Protein AF-A0A846U8Y9-F1 (afdb_monomer_lite)

pLDDT: mean 70.78, std 15.56, range [31.48, 91.31]

Radius of gyration: 23.58 Å; chains: 1; bounding box: 47×94×52 Å

Secondary structure (DSSP, 8-state):
--------------------------THHHHHHHHHHHHHHHHT-EEEEEEEESS-HHHHHHHHHHHHHHPBPTTSSBHHHHHHHHTHHHHHTTT---TTEEEEEEEEPP-TTS-S-HHHHHHT-TT-HHHHHHHHHHHHHHHH-SS-----S-TT-EEP---TT--TT-S--SS-EEEEEETTEEEEEEES-S-TTS-HHHHHHHHHHHHHHHHHTT-

Organism: NCBI:txid1276218

Foldseek 3Di:
DDDDDDDDDPPPPPPPPPPPVVDPQVQVLLVVVLVQLVCLQVPQAKEKEKQFEPPDLVLVLLVLLVCQQQDQDPVRDGPLVVVCVVCVVVVVVLVDDHVRYHYYYRYDDDDPPDDPDRQCRVVPDPSNPNSVVVQCVQVCCVQVPDQEDEFDFAPQWHAQDQDNPPDPVRGQRDDTKMWMHHSSHTQYITDGDDDSPDHSVVSNVSVSRRHVVSVSVVD

Sequence (219 aa):
MRKLVKLMTITTLAATTALQVTACKDDSQFESFMNDVSSSANNNTAFFGFLGTADDEIASALQASLDLFNQPQPDGKSQWQNWVDEHEKMLANEKLNLNNIYLRYYQGPYHQDKPSDPIDSFWNDKNISWQKNIFNWVYNRTTNNDQYKIPKGVPGVTEINPKKDGSDNDMFTKLPIVFIVSKGKLITAGENWLPATSSVTEQFDAIAQFVLDNLLLVN

Structure (mmCIF, N/CA/C/O backbone):
data_AF-A0A846U8Y9-F1
#
_entry.id   AF-A0A846U8Y9-F1
#
loop_
_atom_site.group_PDB
_atom_site.id
_atom_site.type_symbol
_atom_site.label_atom_id
_atom_site.label_alt_id
_atom_site.label_comp_id
_atom_site.label_asym_id
_atom_site.label_entity_id
_atom_site.label_seq_id
_atom_site.pdbx_PDB_ins_code
_atom_site.Cartn_x
_atom_site.Cartn_y
_atom_site.Cartn_z
_atom_site.occupancy
_atom_site.B_iso_or_equiv
_atom_site.auth_seq_id
_atom_site.auth_comp_id
_atom_site.auth_asym_id
_atom_site.auth_atom_id
_atom_site.pdbx_PDB_model_num
ATOM 1 N N . MET A 1 1 ? 27.035 -77.364 4.095 1.00 38.69 1 MET A N 1
ATOM 2 C CA . MET A 1 1 ? 26.372 -77.028 2.814 1.00 38.69 1 MET A CA 1
ATOM 3 C C . MET A 1 1 ? 26.867 -75.668 2.346 1.00 38.69 1 MET A C 1
ATOM 5 O O . MET A 1 1 ? 26.952 -74.750 3.151 1.00 38.69 1 MET A O 1
ATOM 9 N N . ARG A 1 2 ? 27.315 -75.601 1.088 1.00 37.69 2 ARG A N 1
ATOM 10 C CA . ARG A 1 2 ? 28.041 -74.478 0.474 1.00 37.69 2 ARG A CA 1
ATOM 11 C C . ARG A 1 2 ? 27.139 -73.243 0.341 1.00 37.69 2 ARG A C 1
ATOM 13 O O . ARG A 1 2 ? 26.059 -73.346 -0.228 1.00 37.69 2 ARG A O 1
ATOM 20 N N . LYS A 1 3 ? 27.601 -72.088 0.834 1.00 35.44 3 LYS A N 1
ATOM 21 C CA . LYS A 1 3 ? 26.995 -70.777 0.564 1.00 35.44 3 LYS A CA 1
ATOM 22 C C . LYS A 1 3 ? 27.461 -70.300 -0.810 1.00 35.44 3 LYS A C 1
ATOM 24 O O . LYS A 1 3 ? 28.651 -70.086 -1.016 1.00 35.44 3 LYS A O 1
ATOM 29 N N . LEU A 1 4 ? 26.522 -70.154 -1.734 1.00 41.50 4 LEU A N 1
ATOM 30 C CA . LEU A 1 4 ? 26.725 -69.549 -3.045 1.00 41.50 4 LEU A CA 1
ATOM 31 C C . LEU A 1 4 ? 25.451 -68.771 -3.368 1.00 41.50 4 LEU A C 1
ATOM 33 O O . LEU A 1 4 ? 24.485 -69.329 -3.875 1.00 41.50 4 LEU A O 1
ATOM 37 N N . VAL A 1 5 ? 25.439 -67.485 -3.029 1.00 40.72 5 VAL A N 1
ATOM 38 C CA . VAL A 1 5 ? 24.484 -66.534 -3.599 1.00 40.72 5 VAL A CA 1
ATOM 39 C C . VAL A 1 5 ? 25.316 -65.393 -4.156 1.00 40.72 5 VAL A C 1
ATOM 41 O O . VAL A 1 5 ? 25.966 -64.654 -3.419 1.00 40.72 5 VAL A O 1
ATOM 44 N N . LYS A 1 6 ? 25.362 -65.341 -5.487 1.00 35.56 6 LYS A N 1
ATOM 45 C CA . LYS A 1 6 ? 25.958 -64.262 -6.269 1.00 35.56 6 LYS A CA 1
ATOM 46 C C . LYS A 1 6 ? 25.202 -62.973 -5.943 1.00 35.56 6 LYS A C 1
ATOM 48 O O . LYS A 1 6 ? 24.005 -62.890 -6.200 1.00 35.56 6 LYS A O 1
ATOM 53 N N . LEU A 1 7 ? 25.902 -61.992 -5.383 1.00 32.12 7 LEU A N 1
ATOM 54 C CA . LEU A 1 7 ? 25.408 -60.629 -5.239 1.00 32.12 7 LEU A CA 1
ATOM 55 C C . LEU A 1 7 ? 25.420 -60.006 -6.644 1.00 32.12 7 LEU A C 1
ATOM 57 O O . LEU A 1 7 ? 26.486 -59.699 -7.172 1.00 32.12 7 LEU A O 1
ATOM 61 N N . MET A 1 8 ? 24.259 -59.918 -7.298 1.00 38.62 8 MET A N 1
ATOM 62 C CA . MET A 1 8 ? 24.136 -59.122 -8.517 1.00 38.62 8 MET A CA 1
ATOM 63 C C . MET A 1 8 ? 24.084 -57.652 -8.120 1.00 38.62 8 MET A C 1
ATOM 65 O O . MET A 1 8 ? 23.202 -57.217 -7.384 1.00 38.62 8 MET A O 1
ATOM 69 N N . THR A 1 9 ? 25.085 -56.927 -8.598 1.00 36.19 9 THR A N 1
ATOM 70 C CA . THR A 1 9 ? 25.244 -55.482 -8.545 1.00 36.19 9 THR A CA 1
ATOM 71 C C . THR A 1 9 ? 23.955 -54.812 -9.014 1.00 36.19 9 THR A C 1
ATOM 73 O O . THR A 1 9 ? 23.621 -54.862 -10.196 1.00 36.19 9 THR A O 1
ATOM 76 N N . ILE A 1 10 ? 23.222 -54.181 -8.097 1.00 38.12 10 ILE A N 1
ATOM 77 C CA . ILE A 1 10 ? 22.234 -53.174 -8.474 1.00 38.12 10 ILE A CA 1
ATOM 78 C C . ILE A 1 10 ? 23.065 -51.954 -8.853 1.00 38.12 10 ILE A C 1
ATOM 80 O O . ILE A 1 10 ? 23.532 -51.210 -7.994 1.00 38.12 10 ILE A O 1
ATOM 84 N N . THR A 1 11 ? 23.328 -51.789 -10.146 1.00 36.69 11 THR A N 1
ATOM 85 C CA . THR A 1 11 ? 23.732 -50.501 -10.702 1.00 36.69 11 THR A CA 1
ATOM 86 C C . THR A 1 11 ? 22.537 -49.577 -10.527 1.00 36.69 11 THR A C 1
ATOM 88 O O . THR A 1 11 ? 21.669 -49.473 -11.391 1.00 36.69 11 THR A O 1
ATOM 91 N N . THR A 1 12 ? 22.461 -48.930 -9.367 1.00 36.56 12 THR A N 1
ATOM 92 C CA . THR A 1 12 ? 21.645 -47.740 -9.192 1.00 36.56 12 THR A CA 1
ATOM 93 C C . THR A 1 12 ? 22.258 -46.701 -10.119 1.00 36.56 12 THR A C 1
ATOM 95 O O . THR A 1 12 ? 23.187 -45.987 -9.747 1.00 36.56 12 THR A O 1
ATOM 98 N N . LEU A 1 13 ? 21.794 -46.650 -11.370 1.00 34.50 13 LEU A N 1
ATOM 99 C CA . LEU A 1 13 ? 21.878 -45.411 -12.119 1.00 34.50 13 LEU A CA 1
ATOM 100 C C . LEU A 1 13 ? 21.059 -44.427 -11.299 1.00 34.50 13 LEU A C 1
ATOM 102 O O . LEU A 1 13 ? 19.830 -44.454 -11.315 1.00 34.50 13 LEU A O 1
ATOM 106 N N . ALA A 1 14 ? 21.768 -43.612 -10.520 1.00 34.97 14 ALA A N 1
ATOM 107 C CA . ALA A 1 14 ? 21.274 -42.325 -10.103 1.00 34.97 14 ALA A CA 1
ATOM 108 C C . ALA A 1 14 ? 20.816 -41.638 -11.388 1.00 34.97 14 ALA A C 1
ATOM 110 O O . ALA A 1 14 ? 21.621 -41.105 -12.150 1.00 34.97 14 ALA A O 1
ATOM 111 N N . ALA A 1 15 ? 19.518 -41.718 -11.663 1.00 32.34 15 ALA A N 1
ATOM 112 C CA . ALA A 1 15 ? 18.868 -40.777 -12.535 1.00 32.34 15 ALA A CA 1
ATOM 113 C C . ALA A 1 15 ? 18.930 -39.448 -11.782 1.00 32.34 15 ALA A C 1
ATOM 115 O O . ALA A 1 15 ? 17.985 -39.024 -11.126 1.00 32.34 15 ALA A O 1
ATOM 116 N N . THR A 1 16 ? 20.090 -38.799 -11.856 1.00 39.34 16 THR A N 1
ATOM 117 C CA . THR A 1 16 ? 20.198 -37.352 -11.837 1.00 39.34 16 THR A CA 1
ATOM 118 C C . THR A 1 16 ? 19.452 -36.867 -13.071 1.00 39.34 16 THR A C 1
ATOM 120 O O . THR A 1 16 ? 20.044 -36.434 -14.057 1.00 39.34 16 THR A O 1
ATOM 123 N N . THR A 1 17 ? 18.125 -36.975 -13.048 1.00 34.34 17 THR A N 1
ATOM 124 C CA . THR A 1 17 ? 17.310 -36.000 -13.743 1.00 34.34 17 THR A CA 1
ATOM 125 C C . THR A 1 17 ? 17.590 -34.728 -12.984 1.00 34.34 17 THR A C 1
ATOM 127 O O . THR A 1 17 ? 17.072 -34.516 -11.887 1.00 34.34 17 THR A O 1
ATOM 130 N N . ALA A 1 18 ? 18.532 -33.960 -13.529 1.00 34.19 18 ALA A N 1
ATOM 131 C CA . ALA A 1 18 ? 18.645 -32.550 -13.271 1.00 34.19 18 ALA A CA 1
ATOM 132 C C . ALA A 1 18 ? 17.214 -32.028 -13.194 1.00 34.19 18 ALA A C 1
ATOM 134 O O . ALA A 1 18 ? 16.515 -31.979 -14.210 1.00 34.19 18 ALA A O 1
ATOM 135 N N . LEU A 1 19 ? 16.759 -31.713 -11.976 1.00 31.48 19 LEU A N 1
ATOM 136 C CA . LEU A 1 19 ? 15.752 -30.691 -11.833 1.00 31.48 19 LEU A CA 1
ATOM 137 C C . LEU A 1 19 ? 16.373 -29.525 -12.587 1.00 31.48 19 LEU A C 1
ATOM 139 O O . LEU A 1 19 ? 17.306 -28.875 -12.117 1.00 31.48 19 LEU A O 1
ATOM 143 N N . GLN A 1 20 ? 15.891 -29.319 -13.803 1.00 32.81 20 GLN A N 1
ATOM 144 C CA . GLN A 1 20 ? 15.740 -27.995 -14.337 1.00 32.81 20 GLN A CA 1
ATOM 145 C C . GLN A 1 20 ? 14.929 -27.241 -13.283 1.00 32.81 20 GLN A C 1
ATOM 147 O O . GLN A 1 20 ? 13.712 -27.123 -13.363 1.00 32.81 20 GLN A O 1
ATOM 152 N N . VAL A 1 21 ? 15.631 -26.746 -12.259 1.00 33.88 21 VAL A N 1
ATOM 153 C CA . VAL A 1 21 ? 15.264 -25.584 -11.457 1.00 33.88 21 VAL A CA 1
ATOM 154 C C . VAL A 1 21 ? 15.376 -24.398 -12.412 1.00 33.88 21 VAL A C 1
ATOM 156 O O . VAL A 1 21 ? 16.194 -23.498 -12.273 1.00 33.88 21 VAL A O 1
ATOM 159 N N . THR A 1 22 ? 14.624 -24.463 -13.503 1.00 36.34 22 THR A N 1
ATOM 160 C CA . THR A 1 22 ? 14.439 -23.373 -14.431 1.00 36.34 22 THR A CA 1
ATOM 161 C C . THR A 1 22 ? 13.186 -22.697 -13.916 1.00 36.34 22 THR A C 1
ATOM 163 O O . THR A 1 22 ? 12.077 -23.089 -14.250 1.00 36.34 22 THR A O 1
ATOM 166 N N . ALA A 1 23 ? 13.400 -21.737 -13.016 1.00 36.69 23 ALA A N 1
ATOM 167 C CA . ALA A 1 23 ? 12.388 -20.817 -12.523 1.00 36.69 23 ALA A CA 1
ATOM 168 C C . ALA A 1 23 ? 11.157 -21.477 -11.865 1.00 36.69 23 ALA A C 1
ATOM 170 O O . ALA A 1 23 ? 10.036 -21.320 -12.344 1.00 36.69 23 ALA A O 1
ATOM 171 N N . CYS A 1 24 ? 11.323 -22.045 -10.663 1.00 41.44 24 CYS A N 1
ATOM 172 C CA . CYS A 1 24 ? 10.328 -21.738 -9.629 1.00 41.44 24 CYS A CA 1
ATOM 173 C C . CYS A 1 24 ? 10.484 -20.248 -9.320 1.00 41.44 24 CYS A C 1
ATOM 175 O O . CYS A 1 24 ? 11.205 -19.844 -8.414 1.00 41.44 24 CYS A O 1
ATOM 177 N N . LYS A 1 25 ? 9.897 -19.434 -10.189 1.00 55.31 25 LYS A N 1
ATOM 178 C CA . LYS A 1 25 ? 9.503 -18.072 -9.892 1.00 55.31 25 LYS A CA 1
ATOM 179 C C . LYS A 1 25 ? 8.621 -18.175 -8.651 1.00 55.31 25 LYS A C 1
ATOM 181 O O . LYS A 1 25 ? 7.540 -18.744 -8.723 1.00 55.31 25 LYS A O 1
ATOM 186 N N . ASP A 1 26 ? 9.166 -17.808 -7.501 1.00 66.31 26 ASP A N 1
ATOM 187 C CA . ASP A 1 26 ? 8.462 -17.861 -6.226 1.00 66.31 26 ASP A CA 1
ATOM 188 C C . ASP A 1 26 ? 7.279 -16.885 -6.274 1.00 66.31 26 ASP A C 1
ATOM 190 O O . ASP A 1 26 ? 7.428 -15.690 -6.027 1.00 66.31 26 ASP A O 1
ATOM 194 N N . ASP A 1 27 ? 6.113 -17.386 -6.680 1.00 73.62 27 ASP A N 1
ATOM 195 C CA . ASP A 1 27 ? 4.889 -16.599 -6.828 1.00 73.62 27 ASP A CA 1
ATOM 196 C C . ASP A 1 27 ? 4.129 -16.453 -5.494 1.00 73.62 27 ASP A C 1
ATOM 198 O O . ASP A 1 27 ? 3.083 -15.803 -5.458 1.00 73.62 27 ASP A O 1
ATOM 202 N N . SER A 1 28 ? 4.660 -16.978 -4.380 1.00 80.38 28 SER A N 1
ATOM 203 C CA . SER A 1 28 ? 4.002 -16.956 -3.061 1.00 80.38 28 SER A CA 1
ATOM 204 C C . SER A 1 28 ? 3.635 -15.545 -2.593 1.00 80.38 28 SER A C 1
ATOM 206 O O . SER A 1 28 ? 2.594 -15.337 -1.970 1.00 80.38 28 SER A O 1
ATOM 208 N N . GLN A 1 29 ? 4.443 -14.546 -2.949 1.00 81.94 29 GLN A N 1
ATOM 209 C CA . GLN A 1 29 ? 4.166 -13.140 -2.657 1.00 81.94 29 GLN A CA 1
ATOM 210 C C . GLN A 1 29 ? 2.987 -12.595 -3.475 1.00 81.94 29 GLN A C 1
ATOM 212 O O . GLN A 1 29 ? 2.173 -11.832 -2.954 1.00 81.94 29 GLN A O 1
ATOM 217 N N . PHE A 1 30 ? 2.843 -13.014 -4.737 1.00 86.50 30 PHE A N 1
ATOM 218 C CA . PHE A 1 30 ? 1.677 -12.656 -5.548 1.00 86.50 30 PHE A CA 1
ATOM 219 C C . PHE A 1 30 ? 0.416 -13.380 -5.066 1.00 86.50 30 PHE A C 1
ATOM 221 O O . PHE A 1 30 ? -0.655 -12.778 -5.008 1.00 86.50 30 PHE A O 1
ATOM 228 N N . GLU A 1 31 ? 0.529 -14.645 -4.665 1.00 87.50 31 GLU A N 1
ATOM 229 C CA . GLU A 1 31 ? -0.577 -15.384 -4.048 1.00 87.50 31 GLU A CA 1
ATOM 230 C C . GLU A 1 31 ? -1.024 -14.726 -2.736 1.00 87.50 31 GLU A C 1
ATOM 232 O O . GLU A 1 31 ? -2.218 -14.519 -2.522 1.00 87.50 31 GLU A O 1
ATOM 237 N N . SER A 1 32 ? -0.072 -14.321 -1.890 1.00 87.88 32 SER A N 1
ATOM 238 C CA . SER A 1 32 ? -0.329 -13.555 -0.666 1.00 87.88 32 SER A CA 1
ATOM 239 C C . SER A 1 32 ? -1.060 -12.242 -0.964 1.00 87.88 32 SER A C 1
ATOM 241 O O . SER A 1 32 ? -2.107 -11.967 -0.380 1.00 87.88 32 SER A O 1
ATOM 243 N N . PHE A 1 33 ? -0.592 -11.487 -1.962 1.00 90.38 33 PHE A N 1
ATOM 244 C CA . PHE A 1 33 ? -1.270 -10.282 -2.441 1.00 90.38 33 PHE A CA 1
ATOM 245 C C . PHE A 1 33 ? -2.720 -10.557 -2.873 1.00 90.38 33 PHE A C 1
ATOM 247 O O . PHE A 1 33 ? -3.644 -9.860 -2.453 1.00 90.38 33 PHE A O 1
ATOM 254 N N . MET A 1 34 ? -2.959 -11.597 -3.672 1.00 91.31 34 MET A N 1
ATOM 255 C CA . MET A 1 34 ? -4.314 -11.946 -4.113 1.00 91.31 34 MET A CA 1
ATOM 256 C C . MET A 1 34 ? -5.212 -12.410 -2.957 1.00 91.31 34 MET A C 1
ATOM 258 O O . MET A 1 34 ? -6.424 -12.164 -2.983 1.00 91.31 34 MET A O 1
ATOM 262 N N . ASN A 1 35 ? -4.639 -13.026 -1.922 1.00 89.06 35 ASN A N 1
ATOM 263 C CA . ASN A 1 35 ? -5.350 -13.356 -0.689 1.00 89.06 35 ASN A CA 1
ATOM 264 C C . ASN A 1 35 ? -5.734 -12.099 0.100 1.00 89.06 35 ASN A C 1
ATOM 266 O O . ASN A 1 35 ? -6.864 -12.028 0.588 1.00 89.06 35 ASN A O 1
ATOM 270 N N . ASP A 1 36 ? -4.862 -11.091 0.183 1.00 88.25 36 ASP A N 1
ATOM 271 C CA . ASP A 1 36 ? -5.184 -9.797 0.801 1.00 88.25 36 ASP A CA 1
ATOM 272 C C . ASP A 1 36 ? -6.322 -9.090 0.033 1.00 88.25 36 ASP A C 1
ATOM 274 O O . ASP A 1 36 ? -7.305 -8.651 0.638 1.00 88.25 36 ASP A O 1
ATOM 278 N N . VAL A 1 37 ? -6.263 -9.067 -1.307 1.00 88.44 37 VAL A N 1
ATOM 279 C CA . VAL A 1 37 ? -7.332 -8.529 -2.179 1.00 88.44 37 VAL A CA 1
ATOM 280 C C . VAL A 1 37 ? -8.661 -9.247 -1.939 1.00 88.44 37 VAL A C 1
ATOM 282 O O . VAL A 1 37 ? -9.701 -8.608 -1.767 1.00 88.44 37 VAL A O 1
ATOM 285 N N . SER A 1 38 ? -8.645 -10.578 -1.900 1.00 87.94 38 SER A N 1
ATOM 286 C CA . SER A 1 38 ? -9.856 -11.383 -1.700 1.00 87.94 38 SER A CA 1
ATOM 287 C C . SER A 1 38 ? -10.423 -11.218 -0.289 1.00 87.94 38 SER A C 1
ATOM 289 O O . SER A 1 38 ? -11.635 -11.110 -0.104 1.00 87.94 38 SER A O 1
ATOM 291 N N . SER A 1 39 ? -9.555 -11.137 0.718 1.00 82.81 39 SER A N 1
ATOM 292 C CA . SER A 1 39 ? -9.948 -10.895 2.110 1.00 82.81 39 SER A CA 1
ATOM 293 C C . SER A 1 39 ? -10.591 -9.520 2.275 1.00 82.81 39 SER A C 1
ATOM 295 O O . SER A 1 39 ? -11.616 -9.403 2.945 1.00 82.81 39 SER A O 1
ATOM 297 N N . SER A 1 40 ? -10.052 -8.506 1.594 1.00 81.12 40 SER A N 1
ATOM 298 C CA . SER A 1 40 ? -10.632 -7.164 1.525 1.00 81.12 40 SER A CA 1
ATOM 299 C C . SER A 1 40 ? -12.057 -7.156 0.971 1.00 81.12 40 SER A C 1
ATOM 301 O O . SER A 1 40 ? -12.921 -6.451 1.496 1.00 81.12 40 SER A O 1
ATOM 303 N N . ALA A 1 41 ? -12.336 -7.972 -0.049 1.00 81.38 41 ALA A N 1
ATOM 304 C CA . ALA A 1 41 ? -13.680 -8.110 -0.608 1.00 81.38 41 ALA A CA 1
ATOM 305 C C . ALA A 1 41 ? -14.683 -8.697 0.396 1.00 81.38 41 ALA A C 1
ATOM 307 O O . ALA A 1 41 ? -15.824 -8.243 0.464 1.00 81.38 41 ALA A O 1
ATOM 308 N N . ASN A 1 42 ? -14.254 -9.684 1.182 1.00 78.81 42 ASN A N 1
ATOM 309 C CA . ASN A 1 42 ? -15.153 -10.494 2.005 1.00 78.81 42 ASN A CA 1
ATOM 310 C C . ASN A 1 42 ? -15.345 -9.958 3.430 1.00 78.81 42 ASN A C 1
ATOM 312 O O . ASN A 1 42 ? -16.398 -10.177 4.023 1.00 78.81 42 ASN A O 1
ATOM 316 N N . ASN A 1 43 ? -14.351 -9.254 3.981 1.00 71.31 43 ASN A N 1
ATOM 317 C CA . ASN A 1 43 ? -14.308 -8.913 5.408 1.00 71.31 43 ASN A CA 1
ATOM 318 C C . ASN A 1 43 ? -14.456 -7.412 5.696 1.00 71.31 43 ASN A C 1
ATOM 320 O O . ASN A 1 43 ? -14.242 -6.983 6.829 1.00 71.31 43 ASN A O 1
ATOM 324 N N . ASN A 1 44 ? -14.816 -6.605 4.688 1.00 69.00 44 ASN A N 1
ATOM 325 C CA . ASN A 1 44 ? -14.854 -5.140 4.787 1.00 69.00 44 ASN A CA 1
ATOM 326 C C . ASN A 1 44 ? -13.541 -4.574 5.365 1.00 69.00 44 ASN A C 1
ATOM 328 O O . ASN A 1 44 ? -13.544 -3.691 6.224 1.00 69.00 44 ASN A O 1
ATOM 332 N N . THR A 1 45 ? -12.421 -5.150 4.930 1.00 77.75 45 THR A N 1
ATOM 333 C CA . THR A 1 45 ? -11.076 -4.709 5.289 1.00 77.75 45 THR A CA 1
ATOM 334 C C . THR A 1 45 ? -10.484 -3.937 4.118 1.00 77.75 45 THR A C 1
ATOM 336 O O . THR A 1 45 ? -10.814 -4.181 2.953 1.00 77.75 45 THR A O 1
ATOM 339 N N . ALA A 1 46 ? -9.615 -2.985 4.417 1.00 82.06 46 ALA A N 1
ATOM 340 C CA . ALA A 1 46 ? -8.766 -2.356 3.421 1.00 82.06 46 ALA A CA 1
ATOM 341 C C . ALA A 1 46 ? -7.329 -2.794 3.670 1.00 82.06 46 ALA A C 1
ATOM 343 O O . ALA A 1 46 ? -6.959 -3.152 4.789 1.00 82.06 46 ALA A O 1
ATOM 344 N N . PHE A 1 47 ? -6.506 -2.762 2.634 1.00 85.06 47 PHE A N 1
ATOM 345 C CA . PHE A 1 47 ? -5.076 -2.807 2.850 1.00 85.06 47 PHE A CA 1
ATOM 346 C C . PHE A 1 47 ? -4.367 -1.746 2.033 1.00 85.06 47 PHE A C 1
ATOM 348 O O . PHE A 1 47 ? -4.785 -1.376 0.932 1.00 85.06 47 PHE A O 1
ATOM 355 N N . PHE A 1 48 ? -3.292 -1.253 2.621 1.00 84.19 48 PHE A N 1
ATOM 356 C CA . PHE A 1 48 ? -2.379 -0.317 2.015 1.00 84.19 48 PHE A CA 1
ATOM 357 C C . PHE A 1 48 ? -1.114 -1.072 1.627 1.00 84.19 48 PHE A C 1
ATOM 359 O O . PHE A 1 48 ? -0.478 -1.721 2.462 1.00 84.19 48 PHE A O 1
ATOM 366 N N . GLY A 1 49 ? -0.826 -1.051 0.333 1.00 86.50 49 GLY A N 1
ATOM 367 C CA . GLY A 1 49 ? 0.255 -1.787 -0.286 1.00 86.50 49 GLY A CA 1
ATOM 368 C C . GLY A 1 49 ? 1.329 -0.854 -0.818 1.00 86.50 49 GLY A C 1
ATOM 369 O O . GLY A 1 49 ? 1.042 0.204 -1.377 1.00 86.50 49 GLY A O 1
ATOM 370 N N . PHE A 1 50 ? 2.567 -1.301 -0.689 1.00 84.94 50 PHE A N 1
ATOM 371 C CA . PHE A 1 50 ? 3.731 -0.668 -1.286 1.00 84.94 50 PHE A CA 1
ATOM 372 C C . PHE A 1 50 ? 4.452 -1.661 -2.169 1.00 84.94 50 PHE A C 1
ATOM 374 O O . PHE A 1 50 ? 4.701 -2.793 -1.756 1.00 84.94 50 PHE A O 1
ATOM 381 N N . LEU A 1 51 ? 4.833 -1.215 -3.354 1.00 84.94 51 LEU A N 1
ATOM 382 C CA . LEU A 1 51 ? 5.677 -1.957 -4.269 1.00 84.94 51 LEU A CA 1
ATOM 383 C C . LEU A 1 51 ? 6.983 -1.181 -4.450 1.00 84.94 51 LEU A C 1
ATOM 385 O O . LEU A 1 51 ? 6.972 -0.051 -4.935 1.00 84.94 51 LEU A O 1
ATOM 389 N N . GLY A 1 52 ? 8.104 -1.776 -4.048 1.00 77.69 52 GLY A N 1
ATOM 390 C CA . GLY A 1 52 ? 9.407 -1.111 -4.055 1.00 77.69 52 GLY A CA 1
ATOM 391 C C . GLY A 1 52 ? 10.587 -2.081 -4.083 1.00 77.69 52 GLY A C 1
ATOM 392 O O . GLY A 1 52 ? 10.428 -3.306 -3.989 1.00 77.69 52 GLY A O 1
ATOM 393 N N . THR A 1 53 ? 11.785 -1.519 -4.232 1.00 70.50 53 THR A N 1
ATOM 394 C CA . THR A 1 53 ? 13.063 -2.235 -4.114 1.00 70.50 53 THR A CA 1
ATOM 395 C C . THR A 1 53 ? 13.594 -2.161 -2.686 1.00 70.50 53 THR A C 1
ATOM 397 O O . THR A 1 53 ? 13.229 -1.284 -1.911 1.00 70.50 53 THR A O 1
ATOM 400 N N . ALA A 1 54 ? 14.485 -3.089 -2.335 1.00 65.38 54 ALA A N 1
ATOM 401 C CA . ALA A 1 54 ? 15.196 -3.053 -1.061 1.00 65.38 54 ALA A CA 1
ATOM 402 C C . ALA A 1 54 ? 16.161 -1.870 -0.905 1.00 65.38 54 ALA A C 1
ATOM 404 O O . ALA A 1 54 ? 16.386 -1.411 0.208 1.00 65.38 54 ALA A O 1
ATOM 405 N N . ASP A 1 55 ? 16.706 -1.396 -2.021 1.00 65.31 55 ASP A N 1
ATOM 406 C CA . ASP A 1 55 ? 17.854 -0.487 -2.055 1.00 65.31 55 ASP A CA 1
ATOM 407 C C . ASP A 1 55 ? 17.465 0.976 -2.249 1.00 65.31 55 ASP A C 1
ATOM 409 O O . ASP A 1 55 ? 18.314 1.862 -2.303 1.00 65.31 55 ASP A O 1
ATOM 413 N N . ASP A 1 56 ? 16.171 1.236 -2.375 1.00 73.38 56 ASP A N 1
ATOM 414 C CA . ASP A 1 56 ? 15.655 2.585 -2.455 1.00 73.38 56 ASP A CA 1
ATOM 415 C C . ASP A 1 56 ? 15.513 3.158 -1.033 1.00 73.38 56 ASP A C 1
ATOM 417 O O . ASP A 1 56 ? 14.877 2.566 -0.155 1.00 73.38 56 ASP A O 1
ATOM 421 N N . GLU A 1 57 ? 16.156 4.303 -0.788 1.00 76.12 57 GLU A N 1
ATOM 422 C CA . GLU A 1 57 ? 16.156 4.966 0.522 1.00 76.12 57 GLU A CA 1
ATOM 423 C C . GLU A 1 57 ? 14.739 5.360 0.963 1.00 76.12 57 GLU A C 1
ATOM 425 O O . GLU A 1 57 ? 14.415 5.272 2.149 1.00 76.12 57 GLU A O 1
ATOM 430 N N . ILE A 1 58 ? 13.872 5.738 0.016 1.00 78.12 58 ILE A N 1
ATOM 431 C CA . ILE A 1 58 ? 12.465 6.053 0.289 1.00 78.12 58 ILE A CA 1
ATOM 432 C C . ILE A 1 58 ? 11.738 4.767 0.683 1.00 78.12 58 ILE A C 1
ATOM 434 O O . ILE A 1 58 ? 10.992 4.753 1.657 1.00 78.12 58 ILE A O 1
ATOM 438 N N . ALA A 1 59 ? 11.983 3.667 -0.023 1.00 78.31 59 ALA A N 1
ATOM 439 C CA . ALA A 1 59 ? 11.372 2.374 0.255 1.00 78.31 59 ALA A CA 1
ATOM 440 C C . ALA A 1 59 ? 11.796 1.809 1.628 1.00 78.31 59 ALA A C 1
ATOM 442 O O . ALA A 1 59 ? 10.963 1.293 2.376 1.00 78.31 59 ALA A O 1
ATOM 443 N N . SER A 1 60 ? 13.062 1.997 2.012 1.00 78.06 60 SER A N 1
ATOM 444 C CA . SER A 1 60 ? 13.566 1.675 3.355 1.00 78.06 60 SER A CA 1
ATOM 445 C C . SER A 1 60 ? 12.933 2.544 4.444 1.00 78.06 60 SER A C 1
ATOM 447 O O . SER A 1 60 ? 12.537 2.035 5.494 1.00 78.06 60 SER A O 1
ATOM 449 N N . ALA A 1 61 ? 12.810 3.851 4.207 1.00 79.31 61 ALA A N 1
ATOM 450 C CA . ALA A 1 61 ? 12.211 4.762 5.176 1.00 79.31 61 ALA A CA 1
ATOM 451 C C . ALA A 1 61 ? 10.705 4.500 5.359 1.00 79.31 61 ALA A C 1
ATOM 453 O O . ALA A 1 61 ? 10.221 4.463 6.490 1.00 79.31 61 ALA A O 1
ATOM 454 N N . LEU A 1 62 ? 9.997 4.183 4.273 1.00 79.81 62 LEU A N 1
ATOM 455 C CA . LEU A 1 62 ? 8.605 3.740 4.302 1.00 79.81 62 LEU A CA 1
ATOM 456 C C . LEU A 1 62 ? 8.425 2.455 5.105 1.00 79.81 62 LEU A C 1
ATOM 458 O O . LEU A 1 62 ? 7.493 2.367 5.903 1.00 79.81 62 LEU A O 1
ATOM 462 N N . GLN A 1 63 ? 9.318 1.477 4.934 1.00 80.56 63 GLN A N 1
ATOM 463 C CA . GLN A 1 63 ? 9.294 0.261 5.743 1.00 80.56 63 GLN A CA 1
ATOM 464 C C . GLN A 1 63 ? 9.478 0.583 7.232 1.00 80.56 63 GLN A C 1
ATOM 466 O O . GLN A 1 63 ? 8.710 0.096 8.057 1.00 80.56 63 GLN A O 1
ATOM 471 N N . ALA A 1 64 ? 10.427 1.453 7.585 1.00 82.38 64 ALA A N 1
ATOM 472 C CA . ALA A 1 64 ? 10.617 1.874 8.972 1.00 82.38 64 ALA A CA 1
ATOM 473 C C . ALA A 1 64 ? 9.372 2.585 9.538 1.00 82.38 64 ALA A C 1
ATOM 475 O O . ALA A 1 64 ? 8.982 2.340 10.681 1.00 82.38 64 ALA A O 1
ATOM 476 N N . SER A 1 65 ? 8.701 3.421 8.741 1.00 81.81 65 SER A N 1
ATOM 477 C CA . SER A 1 65 ? 7.433 4.045 9.134 1.00 81.81 65 SER A CA 1
ATOM 478 C C . SER A 1 65 ? 6.328 3.014 9.330 1.00 81.81 65 SER A C 1
ATOM 480 O O . SER A 1 65 ? 5.571 3.119 10.290 1.00 81.81 65 SER A O 1
ATOM 482 N N . LEU A 1 66 ? 6.242 1.987 8.483 1.00 79.00 66 LEU A N 1
ATOM 483 C CA . LEU A 1 66 ? 5.300 0.875 8.643 1.00 79.00 66 LEU A CA 1
ATOM 484 C C . LEU A 1 66 ? 5.566 0.028 9.888 1.00 79.00 66 LEU A C 1
ATOM 486 O O . LEU A 1 66 ? 4.628 -0.459 10.526 1.00 79.00 66 LEU A O 1
ATOM 490 N N . ASP A 1 67 ? 6.827 -0.155 10.250 1.00 82.69 67 ASP A N 1
ATOM 491 C CA . ASP A 1 67 ? 7.172 -0.838 11.491 1.00 82.69 67 ASP A CA 1
ATOM 492 C C . ASP A 1 67 ? 6.687 -0.016 12.693 1.00 82.69 67 ASP A C 1
ATOM 494 O O . ASP A 1 67 ? 6.090 -0.582 13.611 1.00 82.69 67 ASP A O 1
ATOM 498 N N . LEU A 1 68 ? 6.807 1.320 12.637 1.00 78.88 68 LEU A N 1
ATOM 499 C CA . LEU A 1 68 ? 6.189 2.215 13.623 1.00 78.88 68 LEU A CA 1
ATOM 500 C C . LEU A 1 68 ? 4.657 2.083 13.655 1.00 78.88 68 LEU A C 1
ATOM 502 O O . LEU A 1 68 ? 4.092 2.005 14.745 1.00 78.88 68 LEU A O 1
ATOM 506 N N . PHE A 1 69 ? 3.974 1.967 12.503 1.00 76.19 69 PHE A N 1
ATOM 507 C CA . PHE A 1 69 ? 2.515 1.731 12.457 1.00 76.19 69 PHE A CA 1
ATOM 508 C C . PHE A 1 69 ? 2.084 0.548 13.315 1.00 76.19 69 PHE A C 1
ATOM 510 O O . PHE A 1 69 ? 1.060 0.622 13.998 1.00 76.19 69 PHE A O 1
ATOM 517 N N . ASN A 1 70 ? 2.849 -0.539 13.255 1.00 73.75 70 ASN A N 1
ATOM 518 C CA . ASN A 1 70 ? 2.519 -1.796 13.913 1.00 73.75 70 ASN A CA 1
ATOM 519 C C . ASN A 1 70 ? 3.130 -1.916 15.316 1.00 73.75 70 ASN A C 1
ATOM 521 O O . ASN A 1 70 ? 2.817 -2.869 16.033 1.00 73.75 70 ASN A O 1
ATOM 525 N N . GLN A 1 71 ? 3.982 -0.972 15.727 1.00 77.94 71 GLN A N 1
ATOM 526 C CA . GLN A 1 71 ? 4.654 -1.034 17.014 1.00 77.94 71 GLN A CA 1
ATOM 527 C C . GLN A 1 71 ? 3.656 -0.795 18.161 1.00 77.94 71 GLN A C 1
ATOM 529 O O . GLN A 1 71 ? 2.976 0.238 18.180 1.00 77.94 71 GLN A O 1
ATOM 534 N N . PRO A 1 72 ? 3.575 -1.714 19.145 1.00 75.06 72 PRO A N 1
ATOM 535 C CA . PRO A 1 72 ? 2.777 -1.497 20.341 1.00 75.06 72 PRO A CA 1
ATOM 536 C C . PRO A 1 72 ? 3.388 -0.376 21.189 1.00 75.06 72 PRO A C 1
ATOM 538 O O . PRO A 1 72 ? 4.582 -0.378 21.498 1.00 75.06 72 PRO A O 1
ATOM 541 N N . GLN A 1 73 ? 2.545 0.572 21.568 1.00 79.19 73 GLN A N 1
ATOM 542 C CA . GLN A 1 73 ? 2.842 1.705 22.430 1.00 79.19 73 GLN A CA 1
ATOM 543 C C . GLN A 1 73 ? 2.618 1.325 23.906 1.00 79.19 73 GLN A C 1
ATOM 545 O O . GLN A 1 73 ? 2.020 0.284 24.201 1.00 79.19 73 GLN A O 1
ATOM 550 N N . PRO A 1 74 ? 3.109 2.128 24.872 1.00 80.38 74 PRO A N 1
ATOM 551 C CA . PRO A 1 74 ? 3.006 1.815 26.303 1.00 80.38 74 PRO A CA 1
ATOM 552 C C . PRO A 1 74 ? 1.575 1.617 26.828 1.00 80.38 74 PRO A C 1
ATOM 554 O O . PRO A 1 74 ? 1.377 0.965 27.851 1.00 80.38 74 PRO A O 1
ATOM 557 N N . ASP A 1 75 ? 0.583 2.170 26.138 1.00 78.69 75 ASP A N 1
ATOM 558 C CA . ASP A 1 75 ? -0.850 2.012 26.409 1.00 78.69 75 ASP A CA 1
ATOM 559 C C . ASP A 1 75 ? -1.449 0.714 25.826 1.00 78.69 75 ASP A C 1
ATOM 561 O O . ASP A 1 75 ? -2.644 0.455 25.981 1.00 78.69 75 ASP A O 1
ATOM 565 N N . GLY A 1 76 ? -0.628 -0.114 25.174 1.00 79.88 76 GLY A N 1
ATOM 566 C CA . GLY A 1 76 ? -1.024 -1.363 24.528 1.00 79.88 76 GLY A CA 1
ATOM 567 C C . GLY A 1 76 ? -1.672 -1.186 23.154 1.00 79.88 76 GLY A C 1
ATOM 568 O O . GLY A 1 76 ? -2.048 -2.186 22.541 1.00 79.88 76 GLY A O 1
ATOM 569 N N . LYS A 1 77 ? -1.805 0.048 22.657 1.00 80.38 77 LYS A N 1
ATOM 570 C CA . LYS A 1 77 ? -2.328 0.356 21.321 1.00 80.38 77 LYS A CA 1
ATOM 571 C C . LYS A 1 77 ? -1.192 0.441 20.310 1.00 80.38 77 LYS A C 1
ATOM 573 O O . LYS A 1 77 ? -0.043 0.652 20.673 1.00 80.38 77 LYS A O 1
ATOM 578 N N . SER A 1 78 ? -1.486 0.253 19.028 1.00 82.56 78 SER A N 1
ATOM 579 C CA . SER A 1 78 ? -0.501 0.553 17.986 1.00 82.56 78 SER A CA 1
ATOM 580 C C . SER A 1 78 ? -0.393 2.064 17.773 1.00 82.56 78 SER A C 1
ATOM 582 O O . SER A 1 78 ? -1.326 2.808 18.087 1.00 82.56 78 SER A O 1
ATOM 584 N N . GLN A 1 79 ? 0.714 2.534 17.194 1.00 81.62 79 GLN A N 1
ATOM 585 C CA . GLN A 1 79 ? 0.850 3.954 16.850 1.00 81.62 79 GLN A CA 1
ATOM 586 C C . GLN A 1 79 ? -0.241 4.413 15.871 1.00 81.62 79 GLN A C 1
ATOM 588 O O . GLN A 1 79 ? -0.752 5.521 15.995 1.00 81.62 79 GLN A O 1
ATOM 593 N N . TRP A 1 80 ? -0.667 3.527 14.964 1.00 80.38 80 TRP A N 1
ATOM 594 C CA . TRP A 1 80 ? -1.845 3.742 14.122 1.00 80.38 80 TRP A CA 1
ATOM 595 C C . TRP A 1 80 ? -3.110 4.002 14.932 1.00 80.38 80 TRP A C 1
ATOM 597 O O . 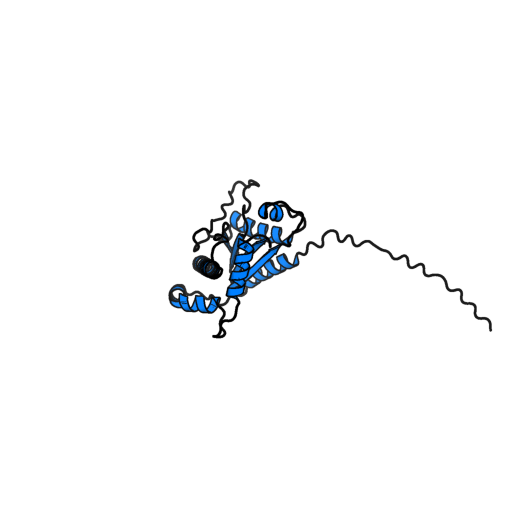TRP A 1 80 ? -3.829 4.955 14.655 1.00 80.38 80 TRP A O 1
ATOM 607 N N . GLN A 1 81 ? -3.389 3.168 15.933 1.00 79.00 81 GLN A N 1
ATOM 608 C CA . GLN A 1 81 ? -4.602 3.320 16.725 1.00 79.00 81 GLN A CA 1
ATOM 609 C C . GLN A 1 81 ? -4.582 4.626 17.521 1.00 79.00 81 GLN A C 1
ATOM 611 O O . GLN A 1 81 ? -5.601 5.302 17.597 1.00 79.00 81 GLN A O 1
ATOM 616 N N . ASN A 1 82 ? -3.423 5.019 18.049 1.00 82.25 82 ASN A N 1
ATOM 617 C CA . ASN A 1 82 ? -3.281 6.309 18.721 1.00 82.25 82 ASN A CA 1
ATOM 618 C C . ASN A 1 82 ? -3.500 7.475 17.756 1.00 82.25 82 ASN A C 1
ATOM 620 O O . ASN A 1 82 ? -4.238 8.399 18.0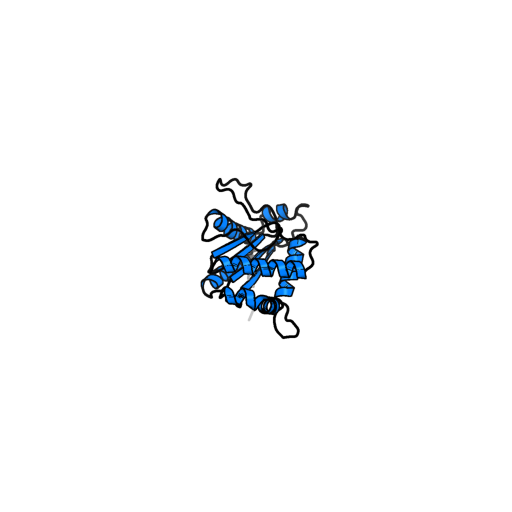83 1.00 82.25 82 ASN A O 1
ATOM 624 N N . TRP A 1 83 ? -2.959 7.393 16.541 1.00 83.81 83 TRP A N 1
ATOM 625 C CA . TRP A 1 83 ? -3.217 8.389 15.504 1.00 83.81 83 TRP A CA 1
ATOM 626 C C . TRP A 1 83 ? -4.708 8.459 15.135 1.00 83.81 83 TRP A C 1
ATOM 628 O O . TRP A 1 83 ? -5.274 9.547 15.048 1.00 83.81 83 TRP A O 1
ATOM 638 N N . VAL A 1 84 ? -5.376 7.312 14.973 1.00 78.81 84 VAL A N 1
ATOM 639 C CA . VAL A 1 84 ? -6.824 7.228 14.712 1.00 78.81 84 VAL A CA 1
ATOM 640 C C . VAL A 1 84 ? -7.620 7.892 15.835 1.00 78.81 84 VAL A C 1
ATOM 642 O O . VAL A 1 84 ? -8.528 8.670 15.549 1.00 78.81 84 VAL A O 1
ATOM 645 N N . ASP A 1 85 ? -7.265 7.629 17.091 1.00 79.56 85 ASP A N 1
ATOM 646 C CA . ASP A 1 85 ? -7.931 8.203 18.262 1.00 79.56 85 ASP A CA 1
ATOM 647 C C . ASP A 1 85 ? -7.725 9.728 18.341 1.00 79.56 85 ASP A C 1
ATOM 649 O O . ASP A 1 85 ? -8.666 10.478 18.605 1.00 79.56 85 ASP A O 1
ATOM 653 N N . GLU A 1 86 ? -6.519 10.219 18.046 1.00 82.06 86 GLU A N 1
ATOM 654 C CA . GLU A 1 86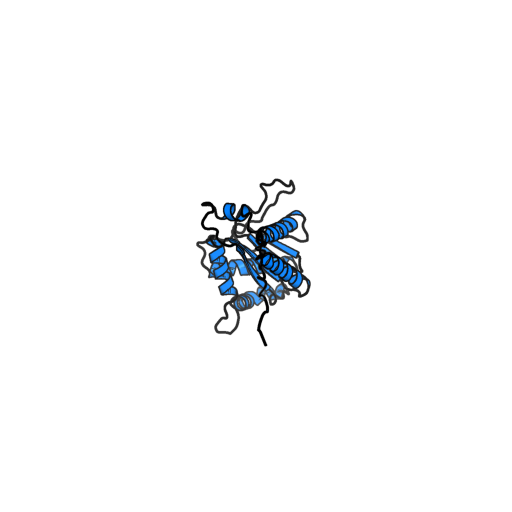 ? -6.223 11.658 17.970 1.00 82.06 86 GLU A CA 1
ATOM 655 C C . GLU A 1 86 ? -7.054 12.365 16.887 1.00 82.06 86 GLU A C 1
ATOM 657 O O . GLU A 1 86 ? -7.462 13.520 17.056 1.00 82.06 86 GLU A O 1
ATOM 662 N N . HIS A 1 87 ? -7.372 11.650 15.806 1.00 78.06 87 HIS A N 1
ATOM 663 C CA . HIS A 1 87 ? -8.147 12.151 14.674 1.00 78.06 87 HIS A CA 1
ATOM 664 C C . HIS A 1 87 ? -9.630 11.728 14.717 1.00 78.06 87 HIS A C 1
ATOM 666 O O . HIS A 1 87 ? -10.380 12.025 13.783 1.00 78.06 87 HIS A O 1
ATOM 672 N N . GLU A 1 88 ? -10.107 11.125 15.815 1.00 73.88 88 GLU A N 1
ATOM 673 C CA . GLU A 1 88 ? -11.452 10.535 15.950 1.00 73.88 88 GLU A CA 1
ATOM 674 C C . GLU A 1 88 ? -12.577 11.519 15.597 1.00 73.88 88 GLU A C 1
ATOM 676 O O . GLU A 1 88 ? -13.560 11.152 14.957 1.00 73.88 88 GLU A O 1
ATOM 681 N N . LYS A 1 89 ? -12.428 12.804 15.936 1.00 69.06 89 LYS A N 1
ATOM 682 C CA . LYS A 1 89 ? -13.428 13.839 15.611 1.00 69.06 89 LYS A CA 1
ATOM 683 C C . LYS A 1 89 ? -13.610 14.053 14.108 1.00 69.06 89 LYS A C 1
ATOM 685 O O . LYS A 1 89 ? -14.721 14.345 13.674 1.00 69.06 89 LYS A O 1
ATOM 690 N N . MET A 1 90 ? -12.538 13.931 13.328 1.00 68.50 90 MET A N 1
ATOM 691 C CA . MET A 1 90 ? -12.605 13.987 11.867 1.00 68.50 90 MET A CA 1
ATOM 692 C C . MET A 1 90 ? -13.295 12.728 11.327 1.00 68.50 90 MET A C 1
ATOM 694 O O . MET A 1 90 ? -14.165 12.823 10.467 1.00 68.50 90 MET A O 1
ATOM 698 N N . LEU A 1 91 ? -12.984 11.566 11.905 1.00 67.50 91 LEU A N 1
ATOM 699 C CA . LEU A 1 91 ? -13.521 10.262 11.500 1.00 67.50 91 LEU A CA 1
ATOM 700 C C . LEU A 1 91 ? -15.006 10.071 11.829 1.00 67.50 91 LEU A C 1
ATOM 702 O O . LEU A 1 91 ? -15.748 9.480 11.044 1.00 67.50 91 LEU A O 1
ATOM 706 N N . ALA A 1 92 ? -15.458 10.582 12.976 1.00 64.56 92 ALA A N 1
ATOM 707 C CA . ALA A 1 92 ? -16.832 10.444 13.454 1.00 64.56 92 ALA A CA 1
ATOM 708 C C . ALA A 1 92 ? -17.852 11.106 12.514 1.00 64.56 92 ALA A C 1
ATOM 710 O O . ALA A 1 92 ? -18.966 10.603 12.353 1.00 64.56 92 ALA A O 1
ATOM 711 N N . ASN A 1 93 ? -17.462 12.196 11.849 1.00 63.34 93 ASN A N 1
ATOM 712 C CA . ASN A 1 93 ? -18.304 12.871 10.861 1.00 63.34 93 ASN A CA 1
ATOM 713 C C . ASN A 1 93 ? -18.505 12.033 9.589 1.00 63.34 93 ASN A C 1
ATOM 715 O O . ASN A 1 93 ? -19.520 12.177 8.911 1.00 63.34 93 ASN A O 1
ATOM 719 N N . GLU A 1 94 ? -17.579 11.118 9.315 1.00 61.22 94 GLU A N 1
ATOM 720 C CA . GLU A 1 94 ? -17.476 10.373 8.060 1.00 61.22 94 GLU A CA 1
ATOM 721 C C . GLU A 1 94 ? -17.896 8.894 8.198 1.00 61.22 94 GLU A C 1
ATOM 723 O O . GLU A 1 94 ? -17.857 8.130 7.236 1.00 61.22 94 GLU A O 1
ATOM 728 N N . LYS A 1 95 ? -18.331 8.467 9.397 1.00 61.25 95 LYS A N 1
ATOM 729 C CA . LYS A 1 95 ? -18.840 7.108 9.697 1.00 61.25 95 LYS A CA 1
ATOM 730 C C . LYS A 1 95 ? -17.907 5.967 9.255 1.00 61.25 95 LYS A C 1
ATOM 732 O O . LYS A 1 95 ? -18.371 4.882 8.894 1.00 61.25 95 LYS A O 1
ATOM 737 N N . LEU A 1 96 ? -16.596 6.188 9.297 1.00 62.09 96 LEU A N 1
ATOM 738 C CA . LEU A 1 96 ? -15.614 5.178 8.913 1.00 62.09 96 LEU A CA 1
ATOM 739 C C . LEU A 1 96 ? -15.361 4.153 10.020 1.00 62.09 96 LEU A C 1
ATOM 741 O O . LEU A 1 96 ? -15.266 4.493 11.196 1.00 62.09 96 LEU A O 1
ATOM 745 N N . ASN A 1 97 ? -15.161 2.897 9.618 1.00 64.06 97 ASN A N 1
ATOM 746 C CA . ASN A 1 97 ? -14.596 1.861 10.477 1.00 64.06 97 ASN A CA 1
ATOM 747 C C . ASN A 1 97 ? -13.176 1.530 9.995 1.00 64.06 97 ASN A C 1
ATOM 749 O O . ASN A 1 97 ? -12.999 0.751 9.058 1.00 64.06 97 ASN A O 1
ATOM 753 N N . LEU A 1 98 ? -12.177 2.157 10.621 1.00 66.62 98 LEU A N 1
ATOM 754 C CA . LEU A 1 98 ? -10.754 2.015 10.284 1.00 66.62 98 LEU A CA 1
ATOM 755 C C . LEU A 1 98 ? -10.058 0.847 11.003 1.00 66.62 98 LEU A C 1
ATOM 757 O O . LEU A 1 98 ? -8.867 0.625 10.795 1.00 66.62 98 LEU A O 1
ATOM 761 N N . ASN A 1 99 ? -10.783 0.066 11.809 1.00 62.97 99 ASN A N 1
ATOM 762 C CA . ASN A 1 99 ? -10.200 -1.007 12.629 1.00 62.97 99 ASN A CA 1
ATOM 763 C C . ASN A 1 99 ? -9.663 -2.190 11.804 1.00 62.97 99 ASN A C 1
ATOM 765 O O . ASN A 1 99 ? -9.043 -3.100 12.344 1.00 62.97 99 ASN A O 1
ATOM 769 N N . ASN A 1 100 ? -9.906 -2.176 10.493 1.00 71.56 100 ASN A N 1
ATOM 770 C CA . ASN A 1 100 ? -9.651 -3.271 9.570 1.00 71.56 100 ASN A CA 1
ATOM 771 C C . ASN A 1 100 ? -8.736 -2.835 8.412 1.00 71.56 100 ASN A C 1
ATOM 773 O O . ASN A 1 100 ? -8.984 -3.188 7.256 1.00 71.56 100 ASN A O 1
ATOM 777 N N . ILE A 1 101 ? -7.710 -2.034 8.708 1.00 75.06 101 ILE A N 1
ATOM 778 C CA . ILE A 1 101 ? -6.682 -1.647 7.736 1.00 75.06 101 ILE A CA 1
ATOM 779 C C . ILE A 1 101 ? -5.420 -2.463 7.975 1.00 75.06 101 ILE A C 1
ATOM 781 O O . ILE A 1 101 ? -4.833 -2.420 9.053 1.00 75.06 101 ILE A O 1
ATOM 785 N N . TYR A 1 102 ? -4.995 -3.189 6.946 1.00 77.88 102 TYR A N 1
ATOM 786 C CA . TYR A 1 102 ? -3.738 -3.926 6.947 1.00 77.88 102 TYR A CA 1
ATOM 787 C C . TYR A 1 102 ? -2.685 -3.201 6.125 1.00 77.88 102 TYR A C 1
ATOM 789 O O . TYR A 1 102 ? -2.976 -2.610 5.091 1.00 77.88 102 TYR A O 1
ATOM 797 N N . LEU A 1 103 ? -1.438 -3.293 6.562 1.00 75.00 103 LEU A N 1
ATOM 798 C CA . LEU A 1 103 ? -0.305 -2.722 5.851 1.00 75.00 103 LEU A CA 1
ATOM 799 C C . LEU A 1 103 ? 0.513 -3.865 5.262 1.00 75.00 103 LEU A C 1
ATOM 801 O O . LEU A 1 103 ? 0.721 -4.898 5.914 1.00 75.00 103 LEU A O 1
ATOM 805 N N . ARG A 1 104 ? 0.923 -3.707 4.005 1.00 82.25 104 ARG A N 1
ATOM 806 C CA . ARG A 1 104 ? 1.675 -4.716 3.263 1.00 82.25 104 ARG A CA 1
ATOM 807 C C . ARG A 1 104 ? 2.804 -4.069 2.489 1.00 82.25 104 ARG A C 1
ATOM 809 O O . ARG A 1 104 ? 2.586 -3.168 1.681 1.00 82.25 104 ARG A O 1
ATOM 816 N N . TYR A 1 105 ? 4.003 -4.582 2.717 1.00 80.31 105 TYR A N 1
ATOM 817 C CA . TYR A 1 105 ? 5.178 -4.207 1.957 1.00 80.31 105 TYR A CA 1
ATOM 818 C C . TYR A 1 105 ? 5.571 -5.356 1.030 1.00 80.31 105 TYR A C 1
ATOM 820 O O . TYR A 1 105 ? 5.832 -6.471 1.481 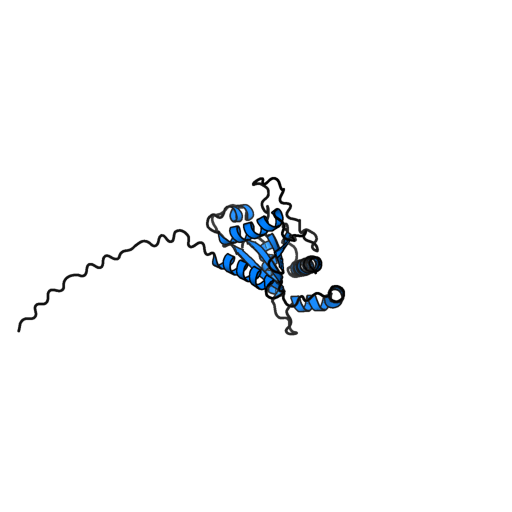1.00 80.31 105 TYR A O 1
ATOM 828 N N . TYR A 1 106 ? 5.568 -5.090 -0.275 1.00 80.56 106 TYR A N 1
ATOM 829 C CA . TYR A 1 106 ? 5.853 -6.059 -1.330 1.00 80.56 106 TYR A CA 1
ATOM 830 C C . TYR A 1 106 ? 7.234 -5.765 -1.934 1.00 80.56 106 TYR A C 1
ATOM 832 O O . TYR A 1 106 ? 7.360 -5.161 -3.003 1.00 80.56 106 TYR A O 1
ATOM 840 N N . GLN A 1 107 ? 8.280 -6.194 -1.227 1.00 74.69 107 GLN A N 1
ATOM 841 C CA . GLN A 1 107 ? 9.683 -5.908 -1.546 1.00 74.69 107 GLN A CA 1
ATOM 842 C C . GLN A 1 107 ? 10.346 -6.977 -2.416 1.00 74.69 107 GLN A C 1
ATOM 844 O O . GLN A 1 107 ? 10.162 -8.172 -2.194 1.00 74.69 107 GLN A O 1
ATOM 849 N N . GLY A 1 108 ? 11.185 -6.542 -3.356 1.00 67.00 108 GLY A N 1
ATOM 850 C CA . GLY A 1 108 ? 11.975 -7.421 -4.221 1.00 67.00 108 GLY A CA 1
ATOM 851 C C . GLY A 1 108 ? 13.381 -7.660 -3.673 1.00 67.00 108 GLY A C 1
ATOM 852 O O . GLY A 1 108 ? 13.911 -6.783 -2.984 1.00 67.00 108 GLY A O 1
ATOM 853 N N . PRO A 1 109 ? 14.015 -8.808 -3.975 1.00 57.38 109 PRO A N 1
ATOM 854 C CA . PRO A 1 109 ? 15.404 -9.045 -3.605 1.00 57.38 109 PRO A CA 1
ATOM 855 C C . PRO A 1 109 ? 16.352 -8.067 -4.313 1.00 57.38 109 PRO A C 1
ATOM 857 O O . PRO A 1 109 ? 16.159 -7.718 -5.478 1.00 57.38 109 PRO A O 1
ATOM 860 N N . TYR A 1 110 ? 17.414 -7.671 -3.612 1.00 52.06 110 TYR A N 1
ATOM 861 C CA . TYR A 1 110 ? 18.521 -6.930 -4.202 1.00 52.06 110 TYR A CA 1
ATOM 862 C C . TYR A 1 110 ? 19.405 -7.859 -5.036 1.00 52.06 110 TYR A C 1
ATOM 864 O O . TYR A 1 110 ? 19.911 -8.871 -4.541 1.00 52.06 110 TYR A O 1
ATOM 872 N N . HIS A 1 111 ? 19.628 -7.499 -6.298 1.00 54.75 111 HIS A N 1
ATOM 873 C CA . HIS A 1 111 ? 20.638 -8.134 -7.132 1.00 54.75 111 HIS A CA 1
ATOM 874 C C . HIS A 1 111 ? 21.855 -7.213 -7.211 1.00 54.75 111 HIS A C 1
ATOM 876 O O . HIS A 1 111 ? 21.816 -6.199 -7.903 1.00 54.75 111 HIS A O 1
ATOM 882 N N . GLN A 1 112 ? 22.935 -7.604 -6.526 1.00 51.06 112 GLN A N 1
ATOM 883 C CA . GLN A 1 112 ? 24.209 -6.869 -6.440 1.00 51.06 112 GLN A CA 1
ATOM 884 C C . GLN A 1 112 ? 24.831 -6.515 -7.806 1.00 51.06 112 GLN A C 1
ATOM 886 O O . GLN A 1 112 ? 25.666 -5.620 -7.882 1.00 51.06 112 GLN A O 1
ATOM 891 N N . ASP A 1 113 ? 24.412 -7.194 -8.879 1.00 53.75 113 ASP A N 1
ATOM 892 C CA . ASP A 1 113 ? 25.014 -7.109 -10.215 1.00 53.75 113 ASP A CA 1
ATOM 893 C C . ASP A 1 113 ? 24.235 -6.215 -11.205 1.00 53.75 113 ASP A C 1
ATOM 895 O O . ASP A 1 113 ? 24.448 -6.292 -12.419 1.00 53.75 113 ASP A O 1
ATOM 899 N N . LYS A 1 114 ? 23.285 -5.402 -10.730 1.00 52.56 114 LYS A N 1
ATOM 900 C CA . LYS A 1 114 ? 22.371 -4.609 -11.573 1.00 52.56 114 LYS A CA 1
ATOM 901 C C . LYS A 1 114 ? 22.603 -3.090 -11.456 1.00 52.56 114 LYS A C 1
ATOM 903 O O . LYS A 1 114 ? 23.300 -2.666 -10.542 1.00 52.56 114 LYS A O 1
ATOM 908 N N . PRO A 1 115 ? 22.148 -2.286 -12.444 1.00 52.69 115 PRO A N 1
ATOM 909 C CA . PRO A 1 115 ? 22.732 -0.977 -12.765 1.00 52.69 115 PRO A CA 1
ATOM 910 C C . PRO A 1 115 ? 22.585 0.061 -11.645 1.00 52.69 115 PRO A C 1
ATOM 912 O O . PRO A 1 115 ? 21.805 -0.117 -10.720 1.00 52.69 115 PRO A O 1
ATOM 915 N N . SER A 1 116 ? 23.293 1.189 -11.786 1.00 61.06 116 SER A N 1
ATOM 916 C CA . SER A 1 116 ? 23.255 2.349 -10.876 1.00 61.06 116 SER A CA 1
ATOM 917 C C . SER A 1 116 ? 21.868 2.967 -10.656 1.00 61.06 116 SER A C 1
ATOM 919 O O . SER A 1 116 ? 21.747 3.875 -9.840 1.00 61.06 116 SER A O 1
ATOM 921 N N . ASP A 1 117 ? 20.858 2.527 -11.410 1.00 69.81 117 ASP A N 1
ATOM 922 C CA . ASP A 1 117 ? 19.472 2.964 -11.295 1.00 69.81 117 ASP A CA 1
ATOM 923 C C . ASP A 1 117 ? 18.595 1.826 -10.715 1.00 69.81 117 ASP A C 1
ATOM 925 O O . ASP A 1 117 ? 18.345 0.816 -11.393 1.00 69.81 117 ASP A O 1
ATOM 929 N N . PRO A 1 118 ? 18.124 1.968 -9.460 1.00 66.56 118 PRO A N 1
ATOM 930 C CA . PRO A 1 118 ? 17.232 1.013 -8.805 1.00 66.56 118 PRO A CA 1
ATOM 931 C C . PRO A 1 118 ? 15.916 0.766 -9.555 1.00 66.56 118 PRO A C 1
ATOM 933 O O . PRO A 1 118 ? 15.386 -0.346 -9.502 1.00 66.56 118 PRO A O 1
ATOM 936 N N . ILE A 1 119 ? 15.397 1.769 -10.269 1.00 70.56 119 ILE A N 1
ATOM 937 C CA . ILE A 1 119 ? 14.128 1.688 -11.001 1.00 70.56 119 ILE A CA 1
ATOM 938 C C . ILE A 1 119 ? 14.300 0.783 -12.224 1.00 70.56 119 ILE A C 1
ATOM 940 O O . ILE A 1 119 ? 13.542 -0.173 -12.410 1.00 70.56 119 ILE A O 1
ATOM 944 N N . ASP A 1 120 ? 15.343 1.015 -13.020 1.00 69.50 120 ASP A N 1
ATOM 945 C CA . ASP A 1 120 ? 15.639 0.186 -14.192 1.00 69.50 120 ASP A CA 1
ATOM 946 C C . ASP A 1 120 ? 15.951 -1.261 -13.801 1.00 69.50 120 ASP A C 1
ATOM 948 O O . ASP A 1 120 ? 15.536 -2.197 -14.490 1.00 69.50 120 ASP A O 1
ATOM 952 N N . SER A 1 121 ? 16.668 -1.464 -12.693 1.00 67.19 121 SER A N 1
ATOM 953 C CA . SER A 1 121 ? 16.969 -2.796 -12.159 1.00 67.19 121 SER A CA 1
ATOM 954 C C . SER A 1 121 ? 15.699 -3.590 -11.839 1.00 67.19 121 SER A C 1
ATOM 956 O O . SER A 1 121 ? 15.585 -4.759 -12.231 1.00 67.19 121 SER A O 1
ATOM 958 N N . PHE A 1 122 ? 14.740 -2.932 -11.179 1.00 71.19 122 PHE A N 1
ATOM 959 C CA . PHE A 1 122 ? 13.454 -3.496 -10.788 1.00 71.19 122 PHE A CA 1
ATOM 960 C C . PHE A 1 122 ? 12.608 -3.894 -11.998 1.00 71.19 122 PHE A C 1
ATOM 962 O O . PHE A 1 122 ? 12.177 -5.043 -12.109 1.00 71.19 122 PHE A O 1
ATOM 969 N N . TRP A 1 123 ? 12.407 -2.975 -12.949 1.00 70.38 123 TRP A N 1
ATOM 970 C CA . TRP A 1 123 ? 11.537 -3.225 -14.104 1.00 70.38 123 TRP A CA 1
ATOM 971 C C . TRP A 1 123 ? 12.114 -4.241 -15.087 1.00 70.38 123 TRP A C 1
ATOM 973 O O . TRP A 1 123 ? 11.370 -5.008 -15.709 1.00 70.38 123 TRP A O 1
ATOM 983 N N . ASN A 1 124 ? 13.441 -4.288 -15.205 1.00 66.12 124 ASN A N 1
ATOM 984 C CA . ASN A 1 124 ? 14.131 -5.209 -16.102 1.00 66.12 124 ASN A CA 1
ATOM 985 C C . ASN A 1 124 ? 14.461 -6.557 -15.446 1.00 66.12 124 ASN A C 1
ATOM 987 O O . ASN A 1 124 ? 15.162 -7.386 -16.044 1.00 66.12 124 ASN A O 1
ATOM 991 N N . ASP A 1 125 ? 13.958 -6.824 -14.235 1.00 65.56 125 ASP A N 1
ATOM 992 C CA . ASP A 1 125 ? 14.170 -8.104 -13.582 1.00 65.56 125 ASP A CA 1
ATOM 993 C C . ASP A 1 125 ? 13.358 -9.250 -14.187 1.00 65.56 125 ASP A C 1
ATOM 995 O O . ASP A 1 125 ? 12.190 -9.481 -13.887 1.00 65.56 125 ASP A O 1
ATOM 999 N N . LYS A 1 126 ? 14.029 -10.041 -15.031 1.00 60.09 126 LYS A N 1
ATOM 1000 C CA . LYS A 1 126 ? 13.469 -11.260 -15.631 1.00 60.09 126 LYS A CA 1
ATOM 1001 C C . LYS A 1 126 ? 13.215 -12.379 -14.610 1.00 60.09 126 LYS A C 1
ATOM 1003 O O . LYS A 1 126 ? 12.453 -13.301 -14.923 1.00 60.09 126 LYS A O 1
ATOM 1008 N N . ASN A 1 127 ? 13.823 -12.302 -13.424 1.00 58.62 127 ASN A N 1
ATOM 1009 C CA . ASN A 1 127 ? 13.713 -13.297 -12.360 1.00 58.62 127 ASN A CA 1
ATOM 1010 C C . ASN A 1 127 ? 12.582 -12.996 -11.370 1.00 58.62 127 ASN A C 1
ATOM 1012 O O . ASN A 1 127 ? 12.159 -13.915 -10.672 1.00 58.62 127 ASN A O 1
ATOM 1016 N N . ILE A 1 128 ? 12.043 -11.773 -11.340 1.00 62.56 128 ILE A N 1
ATOM 1017 C CA . ILE A 1 128 ? 10.984 -11.396 -10.396 1.00 62.56 128 ILE A CA 1
ATOM 1018 C C . ILE A 1 128 ? 9.630 -11.325 -11.118 1.00 62.56 128 ILE A C 1
ATOM 1020 O O . ILE A 1 128 ? 9.208 -10.290 -11.629 1.00 62.56 128 ILE A O 1
ATOM 1024 N N . SER A 1 129 ? 8.922 -12.456 -11.184 1.00 70.19 129 SER A N 1
ATOM 1025 C CA . SER A 1 129 ? 7.576 -12.520 -11.783 1.00 70.19 129 SER A CA 1
ATOM 1026 C C . SER A 1 129 ? 6.506 -11.866 -10.928 1.00 70.19 129 SER A C 1
ATOM 1028 O O . SER A 1 129 ? 5.636 -11.180 -11.455 1.00 70.19 129 SER A O 1
ATOM 1030 N N . TRP A 1 130 ? 6.548 -12.085 -9.618 1.00 79.75 130 TRP A N 1
ATOM 1031 C CA . TRP A 1 130 ? 5.433 -11.767 -8.740 1.00 79.75 130 TRP A CA 1
ATOM 1032 C C . TRP A 1 130 ? 5.251 -10.251 -8.568 1.00 79.75 130 TRP A C 1
ATOM 1034 O O . TRP A 1 130 ? 4.122 -9.775 -8.636 1.00 79.75 130 TRP A O 1
ATOM 1044 N N . GLN A 1 131 ? 6.335 -9.468 -8.473 1.00 79.19 131 GLN A N 1
ATOM 1045 C CA . GLN A 1 131 ? 6.259 -7.998 -8.427 1.00 79.19 131 GLN A CA 1
ATOM 1046 C C . GLN A 1 131 ? 5.707 -7.424 -9.722 1.00 79.19 131 GLN A C 1
ATOM 1048 O O . GLN A 1 131 ? 4.839 -6.556 -9.691 1.00 79.19 131 GLN A O 1
ATOM 1053 N N . LYS A 1 132 ? 6.141 -7.971 -10.863 1.00 78.19 132 LYS A N 1
ATOM 1054 C CA . LYS A 1 132 ? 5.588 -7.618 -12.170 1.00 78.19 132 LYS A CA 1
ATOM 1055 C C . LYS A 1 132 ? 4.104 -7.986 -12.277 1.00 78.19 132 LYS A C 1
ATOM 1057 O O . LYS A 1 132 ? 3.340 -7.255 -12.897 1.00 78.19 132 LYS A O 1
ATOM 1062 N N . ASN A 1 133 ? 3.671 -9.079 -11.650 1.00 83.75 133 ASN A N 1
ATOM 1063 C CA . ASN A 1 133 ? 2.262 -9.470 -11.605 1.00 83.75 133 ASN A CA 1
ATOM 1064 C C . ASN A 1 133 ? 1.423 -8.524 -10.728 1.00 83.75 133 ASN A C 1
ATOM 1066 O O . ASN A 1 133 ? 0.343 -8.121 -11.161 1.00 83.75 133 ASN A O 1
ATOM 1070 N N . ILE A 1 134 ? 1.916 -8.117 -9.550 1.00 87.44 134 ILE A N 1
ATOM 1071 C CA . ILE A 1 134 ? 1.269 -7.087 -8.712 1.00 87.44 134 ILE A CA 1
ATOM 1072 C C . ILE A 1 134 ? 1.207 -5.763 -9.476 1.00 87.44 134 ILE A C 1
ATOM 1074 O O . ILE A 1 134 ? 0.137 -5.170 -9.594 1.00 87.44 134 ILE A O 1
ATOM 1078 N N . PHE A 1 135 ? 2.324 -5.339 -10.068 1.00 85.69 135 PHE A N 1
ATOM 1079 C CA . PHE A 1 135 ? 2.398 -4.165 -10.933 1.00 85.69 135 PHE A CA 1
ATOM 1080 C C . PHE A 1 135 ? 1.321 -4.194 -12.021 1.00 85.69 135 PHE A C 1
ATOM 1082 O O . PHE A 1 135 ? 0.500 -3.283 -12.096 1.00 85.69 135 PHE A O 1
ATOM 1089 N N . ASN A 1 136 ? 1.276 -5.265 -12.818 1.00 83.19 136 ASN A N 1
ATOM 1090 C CA . ASN A 1 136 ? 0.298 -5.424 -13.890 1.00 83.19 136 ASN A CA 1
ATOM 1091 C C . ASN A 1 136 ? -1.135 -5.399 -13.345 1.00 83.19 136 ASN A C 1
ATOM 1093 O O . ASN A 1 136 ? -2.026 -4.839 -13.979 1.00 83.19 136 ASN A O 1
ATOM 1097 N N . TRP A 1 137 ? -1.380 -5.987 -12.171 1.00 88.69 137 TRP A N 1
ATOM 1098 C CA . TRP A 1 137 ? -2.693 -5.958 -11.531 1.00 88.69 137 TRP A CA 1
ATOM 1099 C C . TRP A 1 137 ? -3.130 -4.531 -11.185 1.00 88.69 137 TRP A C 1
ATOM 1101 O O . TRP A 1 137 ? -4.287 -4.184 -11.449 1.00 88.69 137 TRP A O 1
ATOM 1111 N N . VAL A 1 138 ? -2.225 -3.718 -10.621 1.00 87.25 138 VAL A N 1
ATOM 1112 C CA . VAL A 1 138 ? -2.492 -2.317 -10.254 1.00 87.25 138 VAL A CA 1
ATOM 1113 C C . VAL A 1 138 ? -2.659 -1.484 -11.523 1.00 87.25 138 VAL A C 1
ATOM 1115 O O . VAL A 1 138 ? -3.695 -0.847 -11.700 1.00 87.25 138 VAL A O 1
ATOM 1118 N N . TYR A 1 139 ? -1.704 -1.565 -12.449 1.00 83.38 139 TYR A N 1
ATOM 1119 C CA . TYR A 1 139 ? -1.700 -0.829 -13.715 1.00 83.38 139 TYR A CA 1
ATOM 1120 C C . TYR A 1 139 ? -2.942 -1.100 -14.575 1.00 83.38 139 TYR A C 1
ATOM 1122 O O . TYR A 1 139 ? -3.586 -0.185 -15.086 1.00 83.38 139 TYR A O 1
ATOM 1130 N N . ASN A 1 140 ? -3.355 -2.362 -14.702 1.00 83.06 140 ASN A N 1
ATOM 1131 C CA . ASN A 1 140 ? -4.554 -2.695 -15.472 1.00 83.06 140 ASN A CA 1
ATOM 1132 C C . ASN A 1 140 ? -5.825 -2.105 -14.849 1.00 83.06 140 ASN A C 1
ATOM 1134 O O . ASN A 1 140 ? -6.788 -1.840 -15.568 1.00 83.06 140 ASN A O 1
ATOM 1138 N N . ARG A 1 141 ? -5.855 -1.900 -13.528 1.00 85.19 141 ARG A N 1
ATOM 1139 C CA . ARG A 1 141 ? -7.003 -1.311 -12.824 1.00 85.19 141 ARG A CA 1
ATOM 1140 C C . ARG A 1 141 ? -7.000 0.209 -12.843 1.00 85.19 141 ARG A C 1
ATOM 1142 O O . ARG A 1 141 ? -8.084 0.783 -12.859 1.00 85.19 141 ARG A O 1
ATOM 1149 N N . THR A 1 142 ? -5.836 0.854 -12.903 1.00 78.94 142 THR A N 1
ATOM 1150 C CA . THR A 1 142 ? -5.766 2.302 -13.152 1.00 78.94 142 THR A CA 1
ATOM 1151 C C . THR A 1 142 ? -6.200 2.638 -14.584 1.00 78.94 142 THR A C 1
ATOM 1153 O O . THR A 1 142 ? -6.910 3.619 -14.790 1.00 78.94 142 THR A O 1
ATOM 1156 N N . THR A 1 143 ? -5.866 1.792 -15.567 1.00 73.75 143 THR A N 1
ATOM 1157 C CA . THR A 1 143 ? -6.183 2.014 -16.993 1.00 73.75 143 THR A CA 1
ATOM 1158 C C . THR A 1 143 ? -7.597 1.597 -17.406 1.00 73.75 143 THR A C 1
ATOM 1160 O O . THR A 1 143 ? -8.258 2.333 -18.139 1.00 73.75 143 THR A O 1
ATOM 1163 N N . ASN A 1 144 ? -8.091 0.446 -16.935 1.00 69.81 144 ASN A N 1
ATOM 1164 C CA . ASN A 1 144 ? -9.402 -0.099 -17.336 1.00 69.81 144 ASN A CA 1
ATOM 1165 C C . ASN A 1 144 ? -10.543 0.215 -16.345 1.00 69.81 144 ASN A C 1
ATOM 1167 O O . ASN A 1 144 ? -11.693 -0.116 -16.611 1.00 69.81 144 ASN A O 1
ATOM 1171 N N . ASN A 1 145 ? -10.205 0.869 -15.231 1.00 65.06 145 ASN A N 1
ATOM 1172 C CA . ASN A 1 145 ? -11.045 1.478 -14.199 1.00 65.06 145 ASN A CA 1
ATOM 1173 C C . ASN A 1 145 ? -12.293 0.704 -13.716 1.00 65.06 145 ASN A C 1
ATOM 1175 O O . ASN A 1 145 ? -13.417 0.956 -14.150 1.00 65.06 145 ASN A O 1
ATOM 1179 N N . ASP A 1 146 ? -12.096 -0.097 -12.665 1.00 56.41 146 ASP A N 1
ATOM 1180 C CA . ASP A 1 146 ? -13.126 -0.347 -11.653 1.00 56.41 146 ASP A CA 1
ATOM 1181 C C . ASP A 1 146 ? -12.855 0.567 -10.443 1.00 56.41 146 ASP A C 1
ATOM 1183 O O . ASP A 1 146 ? -12.042 0.244 -9.583 1.00 56.41 146 ASP A O 1
ATOM 1187 N N . GLN A 1 147 ? -13.555 1.702 -10.360 1.00 64.75 147 GLN A N 1
ATOM 1188 C CA . GLN A 1 147 ? -13.613 2.599 -9.187 1.00 64.75 147 GLN A CA 1
ATOM 1189 C C . GLN A 1 147 ? -12.296 3.266 -8.718 1.00 64.75 147 GLN A C 1
ATOM 1191 O O . GLN A 1 147 ? -12.291 3.863 -7.639 1.00 64.75 147 GLN A O 1
ATOM 1196 N N . TYR A 1 148 ? -11.230 3.257 -9.525 1.00 74.94 148 TYR A N 1
ATOM 1197 C CA . TYR A 1 148 ? -9.989 3.997 -9.270 1.00 74.94 148 TYR A CA 1
ATOM 1198 C C . TYR A 1 148 ? -10.247 5.503 -9.166 1.00 74.94 148 TYR A C 1
ATOM 1200 O O . TYR A 1 148 ? -10.936 6.105 -10.001 1.00 74.94 148 TYR A O 1
ATOM 1208 N N . LYS A 1 149 ? -9.641 6.112 -8.148 1.00 76.31 149 LYS A N 1
ATOM 1209 C CA . LYS A 1 149 ? -9.619 7.552 -7.914 1.00 76.31 149 LYS A CA 1
ATOM 1210 C C . LYS A 1 149 ? -8.189 8.053 -7.761 1.00 76.31 149 LYS A C 1
ATOM 1212 O O . LYS A 1 149 ? -7.299 7.358 -7.267 1.00 76.31 149 LYS A O 1
ATOM 1217 N N . ILE A 1 150 ? -8.025 9.315 -8.141 1.00 74.94 150 ILE A N 1
ATOM 1218 C CA . ILE A 1 150 ? -6.786 10.071 -7.980 1.00 74.94 150 ILE A CA 1
ATOM 1219 C C . ILE A 1 150 ? -6.406 10.099 -6.495 1.00 74.94 150 ILE A C 1
ATOM 1221 O O . ILE A 1 150 ? -7.278 10.419 -5.675 1.00 74.94 150 ILE A O 1
ATOM 1225 N N . PRO A 1 151 ? -5.142 9.797 -6.153 1.00 76.56 151 PRO A N 1
ATOM 1226 C CA . PRO A 1 151 ? -4.692 9.853 -4.776 1.00 76.56 151 PRO A CA 1
ATOM 1227 C C . PRO A 1 151 ? -4.853 11.245 -4.175 1.00 76.56 151 PRO A C 1
ATOM 1229 O O . PRO A 1 151 ? -4.492 12.250 -4.788 1.00 76.56 151 PRO A O 1
ATOM 1232 N N . LYS A 1 152 ? -5.379 11.303 -2.952 1.00 76.50 152 LYS A N 1
ATOM 1233 C CA . LYS A 1 152 ? -5.460 12.522 -2.137 1.00 76.50 152 LYS A CA 1
ATOM 1234 C C . LYS A 1 152 ? -4.679 12.379 -0.833 1.00 76.50 152 LYS A C 1
ATOM 1236 O O . LYS A 1 152 ? -4.400 11.269 -0.395 1.00 76.50 152 LYS A O 1
ATOM 1241 N N . GLY A 1 153 ? -4.352 13.512 -0.219 1.00 71.81 153 GLY A N 1
ATOM 1242 C CA . GLY A 1 153 ? -3.970 13.557 1.193 1.00 71.81 153 GLY A CA 1
ATOM 1243 C C . GLY A 1 153 ? -2.489 13.647 1.524 1.00 71.81 153 GLY A C 1
ATOM 1244 O O . GLY A 1 153 ? -2.158 13.754 2.697 1.00 71.81 153 GLY A O 1
ATOM 1245 N N . VAL A 1 154 ? -1.587 13.683 0.535 1.00 71.06 154 VAL A N 1
ATOM 1246 C CA . VAL A 1 154 ? -0.153 13.900 0.800 1.00 71.06 154 VAL A CA 1
ATOM 1247 C C . VAL A 1 154 ? 0.471 14.829 -0.239 1.00 71.06 154 VAL A C 1
ATOM 1249 O O . VAL A 1 154 ? 0.500 14.492 -1.425 1.00 71.06 154 VAL A O 1
ATOM 1252 N N . PRO A 1 155 ? 1.007 15.991 0.175 1.00 70.75 155 PRO A N 1
ATOM 1253 C CA . PRO A 1 155 ? 1.824 16.829 -0.692 1.00 70.75 155 PRO A CA 1
ATOM 1254 C C . PRO A 1 155 ? 3.056 16.071 -1.199 1.00 70.75 155 PRO A C 1
ATOM 1256 O O . PRO A 1 155 ? 3.795 15.485 -0.416 1.00 70.75 155 PRO A O 1
ATOM 1259 N N . GLY A 1 156 ? 3.297 16.110 -2.507 1.00 69.56 156 GLY A N 1
ATOM 1260 C CA . GLY A 1 156 ? 4.449 15.454 -3.134 1.00 69.56 156 GLY A CA 1
ATOM 1261 C C . GLY A 1 156 ? 4.121 14.114 -3.784 1.00 69.56 156 GLY A C 1
ATOM 1262 O O . GLY A 1 156 ? 4.772 13.788 -4.768 1.00 69.56 156 GLY A O 1
ATOM 1263 N N . VAL A 1 157 ? 3.064 13.427 -3.334 1.00 74.81 157 VAL A N 1
ATOM 1264 C CA . VAL A 1 157 ? 2.560 12.212 -3.991 1.00 74.81 157 VAL A CA 1
ATOM 1265 C C . VAL A 1 157 ? 1.887 12.592 -5.291 1.00 74.81 157 VAL A C 1
ATOM 1267 O O . VAL A 1 157 ? 0.875 13.296 -5.302 1.00 74.81 157 VAL A O 1
ATOM 1270 N N . THR A 1 158 ? 2.463 12.142 -6.399 1.00 75.06 158 THR A N 1
ATOM 1271 C CA . THR A 1 158 ? 1.919 12.409 -7.725 1.00 75.06 158 THR A CA 1
ATOM 1272 C C . THR A 1 158 ? 1.046 11.255 -8.185 1.00 75.06 158 THR A C 1
ATOM 1274 O O . THR A 1 158 ? 1.365 10.080 -7.995 1.00 75.06 158 THR A O 1
ATOM 1277 N N . GLU A 1 159 ? -0.061 11.609 -8.832 1.00 71.75 159 GLU A N 1
ATOM 1278 C CA . GLU A 1 159 ? -0.897 10.658 -9.551 1.00 71.75 159 GLU A CA 1
ATOM 1279 C C . GLU A 1 159 ? -0.077 9.915 -10.606 1.00 71.75 159 GLU A C 1
ATOM 1281 O O . GLU A 1 159 ? 0.775 10.497 -11.281 1.00 71.75 159 GLU A O 1
ATOM 1286 N N . ILE A 1 160 ? -0.398 8.638 -10.787 1.00 72.31 160 ILE A N 1
ATOM 1287 C CA . ILE A 1 160 ? 0.078 7.903 -11.948 1.00 72.31 160 ILE A CA 1
ATOM 1288 C C . ILE A 1 160 ? -0.887 8.219 -13.077 1.00 72.31 160 ILE A C 1
ATOM 1290 O O . ILE A 1 160 ? -2.069 7.896 -12.986 1.00 72.31 160 ILE A O 1
ATOM 1294 N N . ASN A 1 161 ? -0.375 8.815 -14.148 1.00 64.00 161 ASN A N 1
ATOM 1295 C CA . ASN A 1 161 ? -1.179 9.231 -15.286 1.00 64.00 161 ASN A CA 1
ATOM 1296 C C . ASN A 1 161 ? -0.925 8.304 -16.488 1.00 64.00 161 ASN A C 1
ATOM 1298 O O . ASN A 1 161 ? -0.188 8.687 -17.401 1.00 64.00 161 ASN A O 1
ATOM 1302 N N . PRO A 1 162 ? -1.469 7.070 -16.503 1.00 58.38 162 PRO A N 1
ATOM 1303 C CA . PRO A 1 162 ? -1.284 6.187 -17.639 1.00 58.38 162 PRO A CA 1
ATOM 1304 C C . PRO A 1 162 ? -2.113 6.732 -18.807 1.00 58.38 162 PRO A C 1
ATOM 1306 O O . PRO A 1 162 ? -3.345 6.819 -18.734 1.00 58.38 162 PRO A O 1
ATOM 1309 N N . LYS A 1 163 ? -1.458 7.146 -19.894 1.00 55.22 163 LYS A N 1
ATOM 1310 C CA . LYS A 1 163 ? -2.185 7.607 -21.079 1.00 55.22 163 LYS A CA 1
ATOM 1311 C C . LYS A 1 163 ? -2.977 6.450 -21.690 1.00 55.22 163 LYS A C 1
ATOM 1313 O O . LYS A 1 163 ? -2.546 5.302 -21.727 1.00 55.22 163 LYS A O 1
ATOM 1318 N N . LYS A 1 164 ? -4.176 6.767 -22.189 1.00 54.81 164 LYS A N 1
ATOM 1319 C CA . LYS A 1 164 ? -5.118 5.796 -22.779 1.00 54.81 164 LYS A CA 1
ATOM 1320 C C . LYS A 1 164 ? -4.657 5.197 -24.116 1.00 54.81 164 LYS A C 1
ATOM 1322 O O . LYS A 1 164 ? -5.362 4.350 -24.657 1.00 54.81 164 LYS A O 1
ATOM 1327 N N . ASP A 1 165 ? -3.549 5.666 -24.683 1.00 55.81 165 ASP A N 1
ATOM 1328 C CA . ASP A 1 165 ? -3.074 5.293 -26.019 1.00 55.81 165 ASP A CA 1
ATOM 1329 C C . ASP A 1 165 ? -2.112 4.093 -26.028 1.00 55.81 165 ASP A C 1
ATOM 1331 O O . ASP A 1 165 ? -1.755 3.623 -27.107 1.00 55.81 165 ASP A O 1
ATOM 1335 N N . GLY A 1 166 ? -1.775 3.534 -24.857 1.00 49.38 166 GLY A N 1
ATOM 1336 C CA . GLY A 1 166 ? -1.099 2.238 -24.744 1.00 49.38 166 GLY A CA 1
ATOM 1337 C C . GLY A 1 166 ? 0.366 2.252 -25.178 1.00 49.38 166 GLY A C 1
ATOM 1338 O O . GLY A 1 166 ? 0.867 1.230 -25.644 1.00 49.38 166 GLY A O 1
ATOM 1339 N N . SER A 1 167 ? 1.049 3.395 -25.068 1.00 54.56 167 SER A N 1
ATOM 1340 C CA . SER A 1 167 ? 2.482 3.465 -25.339 1.00 54.56 167 SER A CA 1
ATOM 1341 C C . SER A 1 167 ? 3.287 2.813 -24.202 1.00 54.56 167 SER A C 1
ATOM 1343 O O . SER A 1 167 ? 3.018 3.049 -23.026 1.00 54.56 167 SER A O 1
ATOM 1345 N N . ASP A 1 168 ? 4.296 1.999 -24.539 1.00 44.75 168 ASP A N 1
ATOM 1346 C CA . ASP A 1 168 ? 5.163 1.291 -23.569 1.00 44.75 168 ASP A CA 1
ATOM 1347 C C . ASP A 1 168 ? 5.946 2.239 -22.627 1.00 44.75 168 ASP A C 1
ATOM 1349 O O . ASP A 1 168 ? 6.548 1.792 -21.653 1.00 44.75 168 ASP A O 1
ATOM 1353 N N . ASN A 1 169 ? 5.916 3.552 -22.884 1.00 45.91 169 ASN A N 1
ATOM 1354 C CA . ASN A 1 169 ? 6.535 4.585 -22.050 1.00 45.91 169 ASN A CA 1
ATOM 1355 C C . ASN A 1 169 ? 5.668 5.029 -20.850 1.00 45.91 169 ASN A C 1
ATOM 1357 O O . ASN A 1 169 ? 6.099 5.906 -20.106 1.00 45.91 169 ASN A O 1
ATOM 1361 N N . ASP A 1 170 ? 4.476 4.453 -20.650 1.00 55.41 170 ASP A N 1
ATOM 1362 C CA . ASP A 1 170 ? 3.488 4.893 -19.645 1.00 55.41 170 ASP A CA 1
ATOM 1363 C C . ASP A 1 170 ? 3.328 3.919 -18.456 1.00 55.41 170 ASP A C 1
ATOM 1365 O O . ASP A 1 170 ? 2.252 3.810 -17.863 1.00 55.41 170 ASP A O 1
ATOM 1369 N N . MET A 1 171 ? 4.378 3.171 -18.108 1.00 65.38 171 MET A N 1
ATOM 1370 C CA . MET A 1 171 ? 4.437 2.394 -16.859 1.00 65.38 171 MET A CA 1
ATOM 1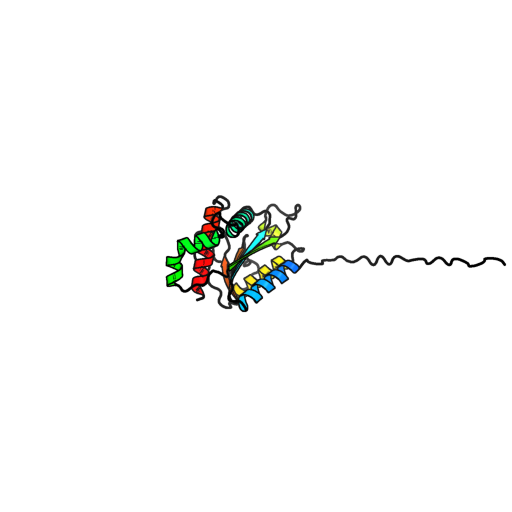371 C C . MET A 1 171 ? 4.740 3.310 -15.662 1.00 65.38 171 MET A C 1
ATOM 1373 O O . MET A 1 171 ? 5.163 4.446 -15.858 1.00 65.38 171 MET A O 1
ATOM 1377 N N . PHE A 1 172 ? 4.550 2.835 -14.420 1.00 72.50 172 PHE A N 1
ATOM 1378 C CA . PHE A 1 172 ? 5.049 3.574 -13.251 1.00 72.50 172 PHE A CA 1
ATOM 1379 C C . PHE A 1 172 ? 6.536 3.855 -13.455 1.00 72.50 172 PHE A C 1
ATOM 1381 O O . PHE A 1 172 ? 7.332 2.935 -13.658 1.00 72.50 172 PHE A O 1
ATOM 1388 N N . THR A 1 173 ? 6.897 5.132 -13.451 1.00 72.25 173 THR A N 1
ATOM 1389 C CA . THR A 1 173 ? 8.245 5.552 -13.855 1.00 72.25 173 THR A CA 1
ATOM 1390 C C . THR A 1 173 ? 9.188 5.625 -12.674 1.00 72.25 173 THR A C 1
ATOM 1392 O O . THR A 1 173 ? 10.389 5.815 -12.852 1.00 72.25 173 THR A O 1
ATOM 1395 N N . LYS A 1 174 ? 8.649 5.479 -11.461 1.00 77.06 174 LYS A N 1
ATOM 1396 C CA . LYS A 1 174 ? 9.404 5.545 -10.222 1.00 77.06 174 LYS A CA 1
ATOM 1397 C C . LYS A 1 174 ? 8.910 4.548 -9.199 1.00 77.06 174 LYS A C 1
ATOM 1399 O O . LYS A 1 174 ? 7.766 4.100 -9.218 1.00 77.06 174 LYS A O 1
ATOM 1404 N N . LEU A 1 175 ? 9.814 4.252 -8.282 1.00 77.12 175 LEU A N 1
ATOM 1405 C CA . LEU A 1 175 ? 9.552 3.519 -7.063 1.00 77.12 175 LEU A CA 1
ATOM 1406 C C . LEU A 1 175 ? 9.808 4.450 -5.873 1.00 77.12 175 LEU A C 1
ATOM 1408 O O . LEU A 1 175 ? 10.513 5.449 -6.026 1.00 77.12 175 LEU A O 1
ATOM 1412 N N . PRO A 1 176 ? 9.230 4.144 -4.708 1.00 80.62 176 PRO A N 1
ATOM 1413 C CA . PRO A 1 176 ? 8.206 3.123 -4.481 1.00 80.62 176 PRO A CA 1
ATOM 1414 C C . PRO A 1 176 ? 6.826 3.553 -5.012 1.00 80.62 176 PRO A C 1
ATOM 1416 O O . PRO A 1 176 ? 6.494 4.737 -5.051 1.00 80.62 176 PRO A O 1
ATOM 1419 N N . ILE A 1 177 ? 6.013 2.573 -5.412 1.00 85.00 177 ILE A N 1
ATOM 1420 C CA . ILE A 1 177 ? 4.601 2.762 -5.775 1.00 85.00 177 ILE A CA 1
ATOM 1421 C C . ILE A 1 177 ? 3.755 2.445 -4.556 1.00 85.00 177 ILE A C 1
ATOM 1423 O O . ILE A 1 177 ? 3.904 1.382 -3.950 1.00 85.00 177 ILE A O 1
ATOM 1427 N N . VAL A 1 178 ? 2.823 3.330 -4.234 1.00 86.88 178 VAL A N 1
ATOM 1428 C CA . VAL A 1 178 ? 1.866 3.122 -3.147 1.00 86.88 178 VAL A CA 1
ATOM 1429 C C . VAL A 1 178 ? 0.482 2.877 -3.715 1.00 86.88 178 VAL A C 1
ATOM 1431 O O . VAL A 1 178 ? 0.132 3.433 -4.756 1.00 86.88 178 VAL A O 1
ATOM 1434 N N . PHE A 1 179 ? -0.336 2.081 -3.038 1.00 88.25 179 PHE A N 1
ATOM 1435 C CA . PHE A 1 179 ? -1.712 1.850 -3.460 1.00 88.25 179 PHE A CA 1
ATOM 1436 C C . PHE A 1 179 ? -2.611 1.396 -2.311 1.00 88.25 179 PHE A C 1
ATOM 1438 O O . PHE A 1 179 ? -2.160 0.810 -1.332 1.00 88.25 179 PHE A O 1
ATOM 1445 N N . ILE A 1 180 ? -3.914 1.639 -2.447 1.00 88.31 180 ILE A N 1
ATOM 1446 C CA . ILE A 1 180 ? -4.937 1.184 -1.496 1.00 88.31 180 ILE A CA 1
ATOM 1447 C C . ILE A 1 180 ? -5.899 0.257 -2.214 1.00 88.31 180 ILE A C 1
ATOM 1449 O O . ILE A 1 180 ? -6.435 0.600 -3.271 1.00 88.31 180 ILE A O 1
ATOM 1453 N N . VAL A 1 181 ? -6.172 -0.889 -1.599 1.00 88.12 181 VAL A N 1
ATOM 1454 C CA . VAL A 1 181 ? -7.222 -1.813 -2.020 1.00 88.12 181 VAL A CA 1
ATOM 1455 C C . VAL A 1 181 ? -8.287 -1.887 -0.936 1.00 88.12 181 VAL A C 1
ATOM 1457 O O . VAL A 1 181 ? -7.987 -2.037 0.247 1.00 88.12 181 VAL A O 1
ATOM 1460 N N . SER A 1 182 ? -9.548 -1.794 -1.345 1.00 85.44 182 SER A N 1
ATOM 1461 C CA . SER A 1 182 ? -10.704 -1.957 -0.466 1.00 85.44 182 SER A CA 1
ATOM 1462 C C . SER A 1 182 ? -11.836 -2.638 -1.221 1.00 85.44 182 SER A C 1
ATOM 1464 O O . SER A 1 182 ? -12.026 -2.401 -2.417 1.00 85.44 182 SER A O 1
ATOM 1466 N N . LYS A 1 183 ? -12.582 -3.515 -0.542 1.00 83.88 183 LYS A N 1
ATOM 1467 C CA . LYS A 1 183 ? -13.669 -4.313 -1.131 1.00 83.88 183 LYS A CA 1
ATOM 1468 C C . LYS A 1 183 ? -13.216 -5.073 -2.397 1.00 83.88 183 LYS A C 1
ATOM 1470 O O . LYS A 1 183 ? -13.974 -5.208 -3.355 1.00 83.88 183 LYS A O 1
ATOM 1475 N N . GLY A 1 184 ? -11.959 -5.534 -2.416 1.00 85.19 184 GLY A N 1
ATOM 1476 C CA . GLY A 1 184 ? -11.345 -6.252 -3.545 1.00 85.19 184 GLY A CA 1
ATOM 1477 C C . GLY A 1 184 ? -11.011 -5.395 -4.771 1.00 85.19 184 GLY A C 1
ATOM 14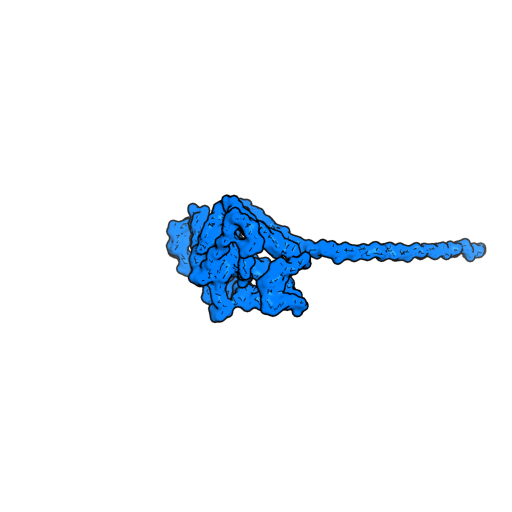78 O O . GLY A 1 184 ? -10.667 -5.935 -5.825 1.00 85.19 184 GLY A O 1
ATOM 1479 N N . LYS A 1 185 ? -11.113 -4.067 -4.659 1.00 86.69 185 LYS A N 1
ATOM 1480 C CA . LYS A 1 185 ? -10.889 -3.120 -5.754 1.00 86.69 185 LYS A CA 1
ATOM 1481 C C . LYS A 1 185 ? -9.758 -2.160 -5.434 1.00 86.69 185 LYS A C 1
ATOM 1483 O O . LYS A 1 185 ? -9.562 -1.783 -4.281 1.00 86.69 185 LYS A O 1
ATOM 1488 N N . LEU A 1 186 ? -9.034 -1.755 -6.475 1.00 89.06 186 LEU A N 1
ATOM 1489 C CA . LEU A 1 186 ? -8.047 -0.690 -6.367 1.00 89.06 186 LEU A CA 1
ATOM 1490 C C . LEU A 1 186 ? -8.782 0.635 -6.151 1.00 89.06 186 LEU A C 1
ATOM 1492 O O . LEU A 1 186 ? -9.565 1.054 -6.998 1.00 89.06 186 LEU A O 1
ATOM 1496 N N . ILE A 1 187 ? -8.518 1.284 -5.025 1.00 87.00 187 ILE A N 1
ATOM 1497 C CA . ILE A 1 187 ? -9.095 2.586 -4.690 1.00 87.00 187 ILE A CA 1
ATOM 1498 C C . ILE A 1 187 ? -8.239 3.697 -5.267 1.00 87.00 187 ILE A C 1
ATOM 1500 O O . ILE A 1 187 ? -8.744 4.599 -5.928 1.00 87.00 187 ILE A O 1
ATOM 1504 N N . THR A 1 188 ? -6.937 3.625 -5.016 1.00 87.12 188 THR A N 1
ATOM 1505 C CA . THR A 1 188 ? -5.988 4.628 -5.476 1.00 87.12 188 THR A CA 1
ATOM 1506 C C . THR A 1 188 ? -4.582 4.050 -5.571 1.00 87.12 188 THR A C 1
ATOM 1508 O O . THR A 1 188 ? -4.295 3.017 -4.964 1.00 87.12 188 THR A O 1
ATOM 1511 N N . ALA A 1 189 ? -3.720 4.720 -6.329 1.00 87.00 189 ALA A N 1
ATOM 1512 C CA . ALA A 1 189 ? -2.310 4.402 -6.494 1.00 87.00 189 ALA A CA 1
ATOM 1513 C C . ALA A 1 189 ? -1.532 5.674 -6.847 1.00 87.00 189 ALA A C 1
ATOM 1515 O O . ALA A 1 189 ? -1.972 6.423 -7.726 1.00 87.00 189 ALA A O 1
ATOM 1516 N N . GLY A 1 190 ? -0.399 5.898 -6.178 1.00 84.56 190 GLY A N 1
ATOM 1517 C CA . GLY A 1 190 ? 0.497 7.040 -6.397 1.00 84.56 190 GLY A CA 1
ATOM 1518 C C . GLY A 1 190 ? 1.960 6.626 -6.593 1.00 84.56 190 GLY A C 1
ATOM 1519 O O . GLY A 1 190 ? 2.378 5.549 -6.165 1.00 84.56 190 GLY A O 1
ATOM 1520 N N . GLU A 1 191 ? 2.725 7.508 -7.229 1.00 81.81 191 GLU A N 1
ATOM 1521 C CA . GLU A 1 191 ? 4.191 7.464 -7.313 1.00 81.81 191 GLU A CA 1
ATOM 1522 C C . GLU A 1 191 ? 4.777 8.790 -6.789 1.00 81.81 191 GLU A C 1
ATOM 1524 O O . GLU A 1 191 ? 4.024 9.701 -6.444 1.00 81.81 191 GLU A O 1
ATOM 1529 N N . ASN A 1 192 ? 6.109 8.909 -6.718 1.00 76.69 192 ASN A N 1
ATOM 1530 C CA . ASN A 1 192 ? 6.807 10.049 -6.098 1.00 76.69 192 ASN A CA 1
ATOM 1531 C C . ASN A 1 192 ? 6.381 10.260 -4.642 1.00 76.69 192 ASN A C 1
ATOM 1533 O O . ASN A 1 192 ? 5.635 11.175 -4.321 1.00 76.69 192 ASN A O 1
ATOM 1537 N N . TRP A 1 193 ? 6.848 9.404 -3.739 1.00 78.00 193 TRP A N 1
ATOM 1538 C CA . TRP A 1 193 ? 6.592 9.619 -2.319 1.00 78.00 193 TRP A CA 1
ATOM 1539 C C . TRP A 1 193 ? 7.493 10.722 -1.742 1.00 78.00 193 TRP A C 1
ATOM 1541 O O . TRP A 1 193 ? 8.441 11.161 -2.396 1.00 78.00 193 TRP A O 1
ATOM 1551 N N . LEU A 1 194 ? 7.173 11.184 -0.528 1.00 76.12 194 LEU A N 1
ATOM 1552 C CA . LEU A 1 194 ? 7.948 12.193 0.200 1.00 76.12 194 LEU A CA 1
ATOM 1553 C C . LEU A 1 194 ? 9.468 11.949 0.104 1.00 76.12 194 LEU A C 1
ATOM 1555 O O . LEU A 1 194 ? 9.897 10.794 0.052 1.00 76.12 194 LEU A O 1
ATOM 1559 N N . PRO A 1 195 ? 10.293 13.014 0.114 1.00 73.69 195 PRO A N 1
ATOM 1560 C CA . PRO A 1 195 ? 11.742 12.869 0.033 1.00 73.69 195 PRO A CA 1
ATOM 1561 C C . PRO A 1 195 ? 12.287 11.921 1.109 1.00 73.69 195 PRO A C 1
ATOM 1563 O O . PRO A 1 195 ? 11.846 11.976 2.256 1.00 73.69 195 PRO A O 1
ATOM 1566 N N . ALA A 1 196 ? 13.325 11.143 0.781 1.00 67.25 196 ALA A N 1
ATOM 1567 C CA . ALA A 1 196 ? 14.012 10.264 1.739 1.00 67.25 196 ALA A CA 1
ATOM 1568 C C . ALA A 1 196 ? 14.560 11.012 2.975 1.00 67.25 196 ALA A C 1
ATOM 1570 O O . ALA A 1 196 ? 14.835 10.407 4.006 1.00 67.25 196 ALA A O 1
ATOM 1571 N N . THR A 1 197 ? 14.697 12.340 2.891 1.00 71.88 197 THR A N 1
ATOM 1572 C CA . THR A 1 197 ? 15.131 13.203 3.996 1.00 71.88 197 THR A CA 1
ATOM 1573 C C . THR A 1 197 ? 14.050 13.472 5.046 1.00 71.88 197 THR A C 1
ATOM 1575 O O . THR A 1 197 ? 14.367 14.053 6.082 1.00 71.88 197 THR A O 1
ATOM 1578 N N . SER A 1 198 ? 12.785 13.123 4.793 1.00 79.94 198 SER A N 1
ATOM 1579 C CA . SER A 1 198 ? 11.710 13.246 5.784 1.00 79.94 198 SER A CA 1
ATOM 1580 C C . SER A 1 198 ? 11.915 12.261 6.933 1.00 79.94 198 SER A C 1
ATOM 1582 O O . SER A 1 198 ? 12.310 11.115 6.715 1.00 79.94 198 SER A O 1
ATOM 1584 N N . SER A 1 199 ? 11.615 12.686 8.159 1.00 86.56 199 SER A N 1
ATOM 1585 C CA . SER A 1 199 ? 11.701 11.816 9.335 1.00 86.56 199 SER A CA 1
ATOM 1586 C C . SER A 1 199 ? 10.692 10.662 9.266 1.00 86.56 199 SER A C 1
ATOM 1588 O O . SER A 1 199 ? 9.645 10.769 8.629 1.00 86.56 199 SER A O 1
ATOM 1590 N N . VAL A 1 200 ? 10.980 9.561 9.970 1.00 84.19 200 VAL A N 1
ATOM 1591 C CA . VAL A 1 200 ? 10.106 8.372 10.004 1.00 84.19 200 VAL A CA 1
ATOM 1592 C C . VAL A 1 200 ? 8.692 8.721 10.500 1.00 84.19 200 VAL A C 1
ATOM 1594 O O . VAL A 1 200 ? 7.714 8.173 9.994 1.00 84.19 200 VAL A O 1
ATOM 1597 N N . THR A 1 201 ? 8.570 9.671 11.435 1.00 84.44 201 THR A N 1
ATOM 1598 C CA . THR A 1 201 ? 7.279 10.170 11.937 1.00 84.44 201 THR A CA 1
ATOM 1599 C C . THR A 1 201 ? 6.526 10.991 10.889 1.00 84.44 201 THR A C 1
ATOM 1601 O O . THR A 1 201 ? 5.344 10.754 10.680 1.00 84.44 201 THR A O 1
ATOM 1604 N N . GLU A 1 202 ? 7.191 11.903 10.173 1.00 84.81 202 GLU A N 1
ATOM 1605 C CA . GLU A 1 202 ? 6.543 12.674 9.095 1.00 84.81 202 GLU A CA 1
ATOM 1606 C C . GLU A 1 202 ? 6.060 11.760 7.961 1.00 84.81 202 GLU A C 1
ATOM 1608 O O . GLU A 1 202 ? 4.984 11.962 7.400 1.00 84.81 202 GLU A O 1
ATOM 1613 N N . GLN A 1 203 ? 6.842 10.728 7.637 1.00 83.75 203 GLN A N 1
ATOM 1614 C CA . GLN A 1 203 ? 6.443 9.710 6.669 1.00 83.75 203 GLN A CA 1
ATOM 1615 C C . GLN A 1 203 ? 5.265 8.872 7.179 1.00 83.75 203 GLN A C 1
ATOM 1617 O O . GLN A 1 203 ? 4.356 8.575 6.404 1.00 83.75 203 GLN A O 1
ATOM 1622 N N . PHE A 1 204 ? 5.242 8.535 8.473 1.00 85.19 204 PHE A N 1
ATOM 1623 C CA . PHE A 1 204 ? 4.111 7.865 9.113 1.00 85.19 204 PHE A CA 1
ATOM 1624 C C . PHE A 1 204 ? 2.829 8.703 9.000 1.00 85.19 204 PHE A C 1
ATOM 1626 O O . PHE A 1 204 ? 1.821 8.200 8.501 1.00 85.19 204 PHE A O 1
ATOM 1633 N N . ASP A 1 205 ? 2.877 9.981 9.381 1.00 83.75 205 ASP A N 1
ATOM 1634 C CA . ASP A 1 205 ? 1.717 10.878 9.340 1.00 83.75 205 ASP A CA 1
ATOM 1635 C C . ASP A 1 205 ? 1.191 11.045 7.912 1.00 83.75 205 ASP A C 1
ATOM 1637 O O . ASP A 1 205 ? -0.016 11.014 7.672 1.00 83.75 205 ASP A O 1
ATOM 1641 N N . ALA A 1 206 ? 2.097 11.150 6.939 1.00 84.12 206 ALA A N 1
ATOM 1642 C CA . ALA A 1 206 ? 1.731 11.210 5.532 1.00 84.12 206 ALA A CA 1
ATOM 1643 C C . ALA A 1 206 ? 1.030 9.931 5.058 1.00 84.12 206 ALA A C 1
ATOM 1645 O O . ALA A 1 206 ? -0.001 10.005 4.394 1.00 84.12 206 ALA A O 1
ATOM 1646 N N . ILE A 1 207 ? 1.539 8.750 5.419 1.00 82.94 207 ILE A N 1
ATOM 1647 C CA . ILE A 1 207 ? 0.868 7.481 5.109 1.00 82.94 207 ILE A CA 1
ATOM 1648 C C . ILE A 1 207 ? -0.522 7.437 5.753 1.00 82.94 207 ILE A C 1
ATOM 1650 O O . ILE A 1 207 ? -1.491 7.054 5.097 1.00 82.94 207 ILE A O 1
ATOM 1654 N N . ALA A 1 208 ? -0.629 7.829 7.021 1.00 84.06 208 ALA A N 1
ATOM 1655 C CA . ALA A 1 208 ? -1.881 7.795 7.764 1.00 84.06 208 ALA A CA 1
ATOM 1656 C C . ALA A 1 208 ? -2.937 8.694 7.104 1.00 84.06 208 ALA A C 1
ATOM 1658 O O . ALA A 1 208 ? -4.058 8.250 6.832 1.00 84.06 208 ALA A O 1
ATOM 1659 N N . GLN A 1 209 ? -2.540 9.917 6.746 1.00 81.81 209 GLN A N 1
ATOM 1660 C CA . GLN A 1 209 ? -3.389 10.872 6.043 1.00 81.81 209 GLN A CA 1
ATOM 1661 C C . GLN A 1 209 ? -3.775 10.378 4.642 1.00 81.81 209 GLN A C 1
ATOM 1663 O O . GLN A 1 209 ? -4.941 10.470 4.258 1.00 81.81 209 GLN A O 1
ATOM 1668 N N . PHE A 1 210 ? -2.836 9.789 3.895 1.00 85.25 210 PHE A N 1
ATOM 1669 C CA . PHE A 1 210 ? -3.105 9.179 2.592 1.00 85.25 210 PHE A CA 1
ATOM 1670 C C . PHE A 1 210 ? -4.173 8.088 2.676 1.00 85.25 210 PHE A C 1
ATOM 1672 O O . PHE A 1 210 ? -5.129 8.072 1.898 1.00 85.25 210 PHE A O 1
ATOM 1679 N N . VAL A 1 211 ? -4.009 7.154 3.614 1.00 83.19 211 VAL A N 1
ATOM 1680 C CA . VAL A 1 211 ? -4.951 6.052 3.826 1.00 83.19 211 VAL A CA 1
ATOM 1681 C C . VAL A 1 211 ? -6.331 6.601 4.146 1.00 83.19 211 VAL A C 1
ATOM 1683 O O . VAL A 1 211 ? -7.316 6.186 3.530 1.00 83.19 211 VAL A O 1
ATOM 1686 N N . LEU A 1 212 ? -6.395 7.566 5.059 1.00 81.25 212 LEU A N 1
ATOM 1687 C CA . LEU A 1 212 ? -7.648 8.168 5.468 1.00 81.25 212 LEU A CA 1
ATOM 1688 C C . LEU A 1 212 ? -8.363 8.863 4.303 1.00 81.25 212 LEU A C 1
ATOM 1690 O O . LEU A 1 212 ? -9.492 8.497 3.970 1.00 81.25 212 LEU A O 1
ATOM 1694 N N . ASP A 1 213 ? -7.701 9.822 3.658 1.00 80.50 213 ASP A N 1
ATOM 1695 C CA . ASP A 1 213 ? -8.323 10.668 2.638 1.00 80.50 213 ASP A CA 1
ATOM 1696 C C . ASP A 1 213 ? -8.839 9.869 1.448 1.00 80.50 213 ASP A C 1
ATOM 1698 O O . ASP A 1 213 ? -9.841 10.238 0.838 1.00 80.50 213 ASP A O 1
ATOM 1702 N N . ASN A 1 214 ? -8.193 8.752 1.118 1.00 82.12 214 ASN A N 1
ATOM 1703 C CA . ASN A 1 214 ? -8.615 7.922 -0.003 1.00 82.12 214 ASN A CA 1
ATOM 1704 C C . ASN A 1 214 ? -9.679 6.891 0.378 1.00 82.12 214 ASN A C 1
ATOM 1706 O O . ASN A 1 214 ? -10.552 6.608 -0.445 1.00 82.12 214 ASN A O 1
ATOM 1710 N N . LEU A 1 215 ? -9.671 6.355 1.603 1.00 77.31 215 LEU A N 1
ATOM 1711 C CA . LEU A 1 215 ? -10.753 5.482 2.073 1.00 77.31 215 LEU A CA 1
ATOM 1712 C C . LEU A 1 215 ? -12.059 6.251 2.298 1.00 77.31 215 LEU A C 1
ATOM 1714 O O . LEU A 1 215 ? -13.132 5.706 2.031 1.00 77.31 215 LEU A O 1
ATOM 1718 N N . LEU A 1 216 ? -11.971 7.522 2.700 1.00 68.56 216 LEU A N 1
ATOM 1719 C CA . LEU A 1 216 ? -13.109 8.440 2.791 1.00 68.56 216 LEU A CA 1
ATOM 1720 C C . LEU A 1 216 ? -13.850 8.604 1.463 1.00 68.56 216 LEU A C 1
ATOM 1722 O O . LEU A 1 216 ? -15.068 8.696 1.443 1.00 68.56 216 LEU A O 1
ATOM 1726 N N . LEU A 1 217 ? -13.148 8.591 0.329 1.00 63.62 217 LEU A N 1
ATOM 1727 C CA . LEU A 1 217 ? -13.784 8.805 -0.975 1.00 63.62 217 LEU A CA 1
ATOM 1728 C C . LEU A 1 217 ? -14.681 7.643 -1.424 1.00 63.62 217 LEU A C 1
ATOM 1730 O O . LEU A 1 217 ? -15.393 7.796 -2.418 1.00 63.62 217 LEU A O 1
ATOM 1734 N N . VAL A 1 218 ? -14.590 6.468 -0.804 1.00 62.78 218 VAL A N 1
ATOM 1735 C CA . VAL A 1 218 ? -15.247 5.232 -1.274 1.00 62.78 218 VAL A CA 1
ATOM 1736 C C . VAL A 1 218 ? -16.485 4.876 -0.440 1.00 62.78 218 VAL A C 1
ATOM 1738 O O . VAL A 1 218 ? -17.233 3.973 -0.828 1.00 62.78 218 VAL A O 1
ATOM 1741 N N . ASN A 1 219 ? -16.715 5.575 0.674 1.00 55.12 219 ASN A N 1
ATOM 1742 C CA . ASN A 1 219 ? -17.904 5.433 1.521 1.00 55.12 219 ASN A CA 1
ATOM 1743 C C . ASN A 1 219 ? -18.857 6.621 1.350 1.00 55.12 219 ASN A C 1
ATOM 1745 O O . ASN A 1 219 ? -20.065 6.399 1.594 1.00 55.12 219 ASN A O 1
#